Protein AF-A0A8H5LQB8-F1 (afdb_monomer_lite)

Foldseek 3Di:
DDDDPNDDDDLLLVLLVLLLVLLVCLVVLLVVLLVVQQVQLCVPQDDFPDADPDPVSVVVVVVVVCVLVVVSVVSNCQCVVVNNDHPPVRCVVDVVVVDVDDPVVSSVVSNVVSVVSNVVSVVSNVVSVQCGSQDDDRGGTPNHDDRCDDPCVPDVCVVVVSSVVVVPDDPDDDPVVVVVVPDDDPPDDDDPPPVPPPVPDDDDDDDDDDDPDDDDDDDDDDDDD

Structure (mmCIF, N/CA/C/O backbone):
data_AF-A0A8H5LQB8-F1
#
_entry.id   AF-A0A8H5LQB8-F1
#
loop_
_atom_site.group_PDB
_atom_site.id
_atom_site.type_symbol
_atom_site.label_atom_id
_atom_site.label_alt_id
_atom_site.label_comp_id
_atom_site.label_asym_id
_atom_site.label_entity_id
_atom_site.label_seq_id
_atom_site.pdbx_PDB_ins_code
_atom_site.Cartn_x
_atom_site.Cartn_y
_atom_site.Cartn_z
_atom_site.occupancy
_atom_site.B_iso_or_equiv
_atom_site.auth_seq_id
_atom_site.auth_comp_id
_atom_site.auth_asym_id
_atom_site.auth_atom_id
_atom_site.pdbx_PDB_model_num
ATOM 1 N N . MET A 1 1 ? 9.477 7.317 -29.556 1.00 56.94 1 MET A N 1
ATOM 2 C CA . MET A 1 1 ? 10.019 8.093 -28.416 1.00 56.94 1 MET A CA 1
ATOM 3 C C . MET A 1 1 ? 9.023 9.185 -28.082 1.00 56.94 1 MET A C 1
ATOM 5 O O . MET A 1 1 ? 8.460 9.739 -29.018 1.00 56.94 1 MET A O 1
ATOM 9 N N . THR A 1 2 ? 8.802 9.481 -26.802 1.00 71.81 2 THR A N 1
ATOM 10 C CA . THR A 1 2 ? 7.808 10.479 -26.373 1.00 71.81 2 THR A CA 1
ATOM 11 C C . THR A 1 2 ? 8.528 11.676 -25.763 1.00 71.81 2 THR A C 1
ATOM 13 O O . THR A 1 2 ? 9.413 11.507 -24.923 1.00 71.81 2 THR A O 1
ATOM 16 N N . TYR A 1 3 ? 8.177 12.879 -26.215 1.00 72.44 3 TYR A N 1
ATOM 17 C CA . TYR A 1 3 ? 8.729 14.138 -25.721 1.00 72.44 3 TYR A CA 1
ATOM 18 C C . TYR A 1 3 ? 7.730 14.770 -24.758 1.00 72.44 3 TYR A C 1
ATOM 20 O O . TYR A 1 3 ? 6.590 15.027 -25.143 1.00 72.44 3 TYR A O 1
ATOM 28 N N . LEU A 1 4 ? 8.136 14.996 -23.508 1.00 69.38 4 LEU A N 1
ATOM 29 C CA . LEU A 1 4 ? 7.267 15.597 -22.500 1.00 69.38 4 LEU A CA 1
ATOM 30 C C . LEU A 1 4 ? 8.053 16.683 -21.760 1.00 69.38 4 LEU A C 1
ATOM 32 O O . LEU A 1 4 ? 9.029 16.390 -21.076 1.00 69.38 4 LEU A O 1
ATOM 36 N N . ALA A 1 5 ? 7.653 17.944 -21.956 1.00 77.06 5 ALA A N 1
ATOM 37 C CA . ALA A 1 5 ? 8.235 19.123 -21.304 1.00 77.06 5 ALA A CA 1
ATOM 38 C C . ALA A 1 5 ? 9.776 19.242 -21.398 1.00 77.06 5 ALA A C 1
ATOM 40 O O . ALA A 1 5 ? 10.431 19.604 -20.426 1.00 77.06 5 ALA A O 1
ATOM 41 N N . GLY A 1 6 ? 10.377 18.925 -22.552 1.00 77.25 6 GLY A N 1
ATOM 42 C CA . GLY A 1 6 ? 11.834 19.032 -22.726 1.00 77.25 6 GLY A CA 1
ATOM 43 C C . GLY A 1 6 ? 12.632 17.794 -22.327 1.00 77.25 6 GLY A C 1
ATOM 44 O O . GLY A 1 6 ? 13.831 17.740 -22.591 1.00 77.25 6 GLY A O 1
ATOM 45 N N . ILE A 1 7 ? 11.987 16.786 -21.735 1.00 79.56 7 ILE A N 1
ATOM 46 C CA . ILE A 1 7 ? 12.646 15.566 -21.272 1.00 79.56 7 ILE A CA 1
ATOM 47 C C . ILE A 1 7 ? 12.280 14.413 -22.209 1.00 79.56 7 ILE A C 1
ATOM 49 O O . ILE A 1 7 ? 11.107 14.105 -22.441 1.00 79.56 7 ILE A O 1
ATOM 53 N N . HIS A 1 8 ? 13.308 13.770 -22.762 1.00 85.81 8 HIS A N 1
ATOM 54 C CA . HIS A 1 8 ? 13.155 12.580 -23.588 1.00 85.81 8 HIS A CA 1
ATOM 55 C C . HIS A 1 8 ? 13.030 11.347 -22.695 1.00 85.81 8 HIS A C 1
ATOM 57 O O . HIS A 1 8 ? 13.991 10.952 -22.035 1.00 85.81 8 HIS A O 1
ATOM 63 N N . PHE A 1 9 ? 11.857 10.716 -22.711 1.00 88.62 9 PHE A N 1
ATOM 64 C CA . PHE A 1 9 ? 11.645 9.439 -22.039 1.00 88.62 9 PHE A CA 1
ATOM 65 C C . PHE A 1 9 ? 11.642 8.297 -23.054 1.00 88.62 9 PHE A C 1
ATOM 67 O O . PHE A 1 9 ? 10.967 8.346 -24.091 1.00 88.62 9 PHE A O 1
ATOM 74 N N . SER A 1 10 ? 12.393 7.236 -22.748 1.00 92.44 10 SER A N 1
ATOM 75 C CA . SER A 1 10 ? 12.210 5.962 -23.440 1.00 92.44 10 SER A CA 1
ATOM 76 C C . SER A 1 10 ? 10.856 5.354 -23.064 1.00 92.44 10 SER A C 1
ATOM 78 O O . SER A 1 10 ? 10.308 5.651 -22.002 1.00 92.44 10 SER A O 1
ATOM 80 N N . HIS A 1 11 ? 10.322 4.464 -23.906 1.00 90.88 11 HIS A N 1
ATOM 81 C CA . HIS A 1 11 ? 9.059 3.774 -23.615 1.00 90.88 11 HIS A CA 1
ATOM 82 C C . HIS A 1 11 ? 9.094 3.058 -22.250 1.00 90.88 11 HIS A C 1
ATOM 84 O O . HIS A 1 11 ? 8.162 3.178 -21.458 1.00 90.88 11 HIS A O 1
ATOM 90 N N . ALA A 1 12 ? 10.218 2.407 -21.929 1.00 91.62 12 ALA A N 1
ATOM 91 C CA . ALA A 1 12 ? 10.432 1.769 -20.634 1.00 91.62 12 ALA A CA 1
ATOM 92 C C . ALA A 1 12 ? 10.407 2.775 -19.469 1.00 91.62 12 ALA A C 1
ATOM 94 O O . ALA A 1 12 ? 9.772 2.512 -18.452 1.00 91.62 12 ALA A O 1
ATOM 95 N N . GLN A 1 13 ? 11.036 3.946 -19.620 1.00 94.56 13 GLN A N 1
ATOM 96 C CA . GLN A 1 13 ? 10.992 4.984 -18.585 1.00 94.56 13 GLN A CA 1
ATOM 97 C C . GLN A 1 13 ? 9.587 5.571 -18.415 1.00 94.56 13 GLN A C 1
ATOM 99 O O . GLN A 1 13 ? 9.206 5.904 -17.298 1.00 94.56 13 GLN A O 1
ATOM 104 N N . SER A 1 14 ? 8.796 5.672 -19.488 1.00 93.69 14 SER A N 1
ATOM 105 C CA . SER A 1 14 ? 7.392 6.086 -19.389 1.00 93.69 14 SER A CA 1
ATOM 106 C C . SER A 1 14 ? 6.558 5.084 -18.585 1.00 93.69 14 SER A C 1
ATOM 108 O O . SER A 1 14 ? 5.762 5.499 -17.743 1.00 93.69 14 SER A O 1
ATOM 110 N N . ILE A 1 15 ? 6.769 3.777 -18.787 1.00 94.88 15 ILE A N 1
ATOM 111 C CA . ILE A 1 15 ? 6.110 2.730 -17.990 1.00 94.88 15 ILE A CA 1
ATOM 112 C C . ILE A 1 15 ? 6.538 2.822 -16.521 1.00 94.88 15 ILE A C 1
ATOM 114 O O . ILE A 1 15 ? 5.680 2.837 -15.643 1.00 94.88 15 ILE A O 1
ATOM 118 N N . GLU A 1 16 ? 7.836 2.948 -16.230 1.00 95.25 16 GLU A N 1
ATOM 119 C CA . GLU A 1 16 ? 8.303 3.111 -14.845 1.00 95.25 16 GLU A CA 1
ATOM 120 C C . GLU A 1 16 ? 7.783 4.398 -14.201 1.00 95.25 16 GLU A C 1
ATOM 122 O O . GLU A 1 16 ? 7.451 4.398 -13.017 1.00 95.25 16 GLU A O 1
ATOM 127 N N . GLY A 1 17 ? 7.651 5.482 -14.968 1.00 95.75 17 GLY A N 1
ATOM 128 C CA . GLY A 1 17 ? 7.003 6.713 -14.523 1.00 95.75 17 GLY A CA 1
ATOM 129 C C . GLY A 1 17 ? 5.555 6.477 -14.091 1.00 95.75 17 GLY A C 1
ATOM 130 O O . GLY A 1 17 ? 5.160 6.912 -13.010 1.00 95.75 17 GLY A O 1
ATOM 131 N N . LEU A 1 18 ? 4.784 5.723 -14.881 1.00 96.50 18 LEU A N 1
ATOM 132 C CA . LEU A 1 18 ? 3.403 5.355 -14.554 1.00 96.50 18 LEU A CA 1
ATOM 133 C C . LEU A 1 18 ? 3.314 4.476 -13.295 1.00 96.50 18 LEU A C 1
ATOM 135 O O . LEU A 1 18 ? 2.494 4.741 -12.411 1.00 96.50 18 LEU A O 1
ATOM 139 N N . VAL A 1 19 ? 4.157 3.447 -13.188 1.00 96.38 19 VAL A N 1
ATOM 140 C CA . VAL A 1 19 ? 4.186 2.551 -12.017 1.00 96.38 19 VAL A CA 1
ATOM 141 C C . VAL A 1 19 ? 4.593 3.331 -10.762 1.00 96.38 19 VAL A C 1
ATOM 143 O O . VAL A 1 19 ? 3.977 3.191 -9.706 1.00 96.38 19 VAL A O 1
ATOM 146 N N . THR A 1 20 ? 5.578 4.222 -10.878 1.00 97.50 20 THR A N 1
ATOM 147 C CA . THR A 1 20 ? 6.021 5.102 -9.788 1.00 97.50 20 THR A CA 1
ATOM 148 C C . THR A 1 20 ? 4.895 6.029 -9.337 1.00 97.50 20 THR A C 1
ATOM 150 O O . THR A 1 20 ? 4.574 6.076 -8.149 1.00 97.50 20 THR A O 1
ATOM 153 N N . ALA A 1 21 ? 4.246 6.727 -10.273 1.00 97.56 21 ALA A N 1
ATOM 154 C CA . ALA A 1 21 ? 3.162 7.656 -9.969 1.00 97.56 21 ALA A CA 1
ATOM 155 C C . ALA A 1 21 ? 1.960 6.949 -9.323 1.00 97.56 21 ALA A C 1
ATOM 157 O O . ALA A 1 21 ? 1.453 7.407 -8.298 1.00 97.56 21 ALA A O 1
ATOM 158 N N . SER A 1 22 ? 1.537 5.806 -9.872 1.00 97.62 22 SER A N 1
ATOM 159 C CA . SER A 1 22 ? 0.434 5.012 -9.313 1.00 97.62 22 SER A CA 1
ATOM 160 C C . SER A 1 22 ? 0.762 4.445 -7.928 1.00 97.62 22 SER A C 1
ATOM 162 O O . SER A 1 22 ? -0.105 4.446 -7.049 1.00 97.62 22 SER A O 1
ATOM 164 N N . THR A 1 23 ? 2.014 4.040 -7.691 1.00 96.88 23 THR A N 1
ATOM 165 C CA . THR A 1 23 ? 2.487 3.584 -6.375 1.00 96.88 23 THR A CA 1
ATOM 166 C C . THR A 1 23 ? 2.458 4.713 -5.350 1.00 96.88 23 THR A C 1
ATOM 168 O O . THR A 1 23 ? 1.920 4.516 -4.262 1.00 96.88 23 THR A O 1
ATOM 171 N N . ILE A 1 24 ? 2.960 5.907 -5.690 1.00 97.69 24 ILE A N 1
ATOM 172 C CA . ILE A 1 24 ? 2.914 7.082 -4.802 1.00 97.69 24 ILE A CA 1
ATOM 173 C C . ILE A 1 24 ? 1.465 7.452 -4.484 1.00 97.69 24 ILE A C 1
ATOM 175 O O . ILE A 1 24 ? 1.112 7.584 -3.312 1.00 97.69 24 ILE A O 1
ATOM 179 N N . ALA A 1 25 ? 0.620 7.579 -5.512 1.00 97.31 25 ALA A N 1
ATOM 180 C CA . ALA A 1 25 ? -0.785 7.936 -5.348 1.00 97.31 25 ALA A CA 1
ATOM 181 C C . ALA A 1 25 ? -1.514 6.937 -4.439 1.00 97.31 25 ALA A C 1
ATOM 183 O O . ALA A 1 25 ? -2.220 7.336 -3.514 1.00 97.31 25 ALA A O 1
ATOM 184 N N . THR A 1 26 ? -1.285 5.639 -4.649 1.00 96.06 26 THR A N 1
ATOM 185 C CA . THR A 1 26 ? -1.899 4.583 -3.839 1.00 96.06 26 THR A CA 1
ATOM 186 C C . THR A 1 26 ? -1.377 4.587 -2.409 1.00 96.06 26 THR A C 1
ATOM 188 O O . THR A 1 26 ? -2.160 4.547 -1.463 1.00 96.06 26 THR A O 1
ATOM 191 N N . PHE A 1 27 ? -0.065 4.700 -2.223 1.00 95.19 27 PHE A N 1
ATOM 192 C CA . PHE A 1 27 ? 0.550 4.701 -0.901 1.00 95.19 27 PHE A CA 1
ATOM 193 C C . PHE A 1 27 ? 0.089 5.897 -0.056 1.00 95.19 27 PHE A C 1
ATOM 195 O O . PHE A 1 27 ? -0.409 5.728 1.060 1.00 95.19 27 PHE A O 1
ATOM 202 N N . VAL A 1 28 ? 0.168 7.108 -0.614 1.00 96.56 28 VAL A N 1
ATOM 203 C CA . VAL A 1 28 ? -0.285 8.338 0.051 1.00 96.56 28 VAL A CA 1
ATOM 204 C C . VAL A 1 28 ? -1.798 8.318 0.267 1.00 96.56 28 VAL A C 1
ATOM 206 O O . VAL A 1 28 ? -2.271 8.722 1.334 1.00 96.56 28 VAL A O 1
ATOM 209 N N . GLY A 1 29 ? -2.564 7.823 -0.708 1.00 96.94 29 GLY A N 1
ATOM 210 C CA . GLY A 1 29 ? -4.018 7.725 -0.626 1.00 96.94 29 GLY A CA 1
ATOM 211 C C . GLY A 1 29 ? -4.486 6.776 0.478 1.00 96.94 29 GLY A C 1
ATOM 212 O O . GLY A 1 29 ? -5.358 7.152 1.266 1.00 96.94 29 GLY A O 1
ATOM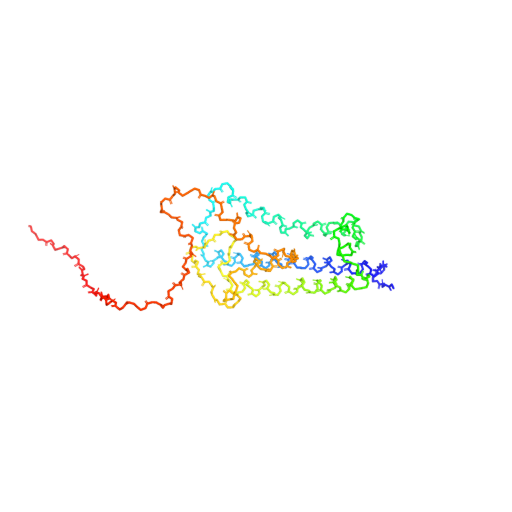 213 N N . ILE A 1 30 ? -3.871 5.594 0.611 1.00 94.94 30 ILE A N 1
ATOM 214 C CA . ILE A 1 30 ? -4.163 4.645 1.697 1.00 94.94 30 ILE A CA 1
ATOM 215 C C . ILE A 1 30 ? -3.852 5.282 3.052 1.00 94.94 30 ILE A C 1
ATOM 217 O O . ILE A 1 30 ? -4.729 5.307 3.915 1.00 94.94 30 ILE A O 1
ATOM 221 N N . ILE A 1 31 ? -2.657 5.861 3.229 1.00 94.69 31 ILE A N 1
ATOM 222 C CA . ILE A 1 31 ? -2.259 6.501 4.495 1.00 94.69 31 ILE A CA 1
ATOM 223 C C . ILE A 1 31 ? -3.224 7.632 4.864 1.00 94.69 31 ILE A C 1
ATOM 225 O O . ILE A 1 31 ? -3.692 7.711 6.000 1.00 94.69 31 ILE A O 1
ATOM 229 N N . SER A 1 32 ? -3.549 8.506 3.911 1.00 97.00 32 SER A N 1
ATOM 230 C CA . SER A 1 32 ? -4.440 9.649 4.145 1.00 97.00 32 SER A CA 1
ATOM 231 C C . SER A 1 32 ? -5.845 9.189 4.532 1.00 97.00 32 SER A C 1
ATOM 233 O O . SER A 1 32 ? -6.427 9.686 5.500 1.00 97.00 32 SER A O 1
ATOM 235 N N . THR A 1 33 ? -6.365 8.183 3.827 1.00 96.19 33 THR A N 1
ATOM 236 C CA . THR A 1 33 ? -7.682 7.602 4.097 1.00 96.19 33 THR A CA 1
ATOM 237 C C . THR A 1 33 ? -7.700 6.922 5.466 1.00 96.19 33 THR A C 1
ATOM 239 O O . THR A 1 33 ? -8.588 7.193 6.273 1.00 96.19 33 THR A O 1
ATOM 242 N N . GLN A 1 34 ? -6.688 6.119 5.793 1.00 94.75 34 GLN A N 1
ATOM 243 C CA . GLN A 1 34 ? -6.559 5.481 7.105 1.00 94.75 34 GLN A CA 1
ATOM 244 C C . GLN A 1 34 ? -6.499 6.504 8.237 1.00 94.75 34 GLN A C 1
ATOM 246 O O . GLN A 1 34 ? -7.244 6.371 9.204 1.00 94.75 34 GLN A O 1
ATOM 251 N N . ARG A 1 35 ? -5.685 7.561 8.113 1.00 95.62 35 ARG A N 1
ATOM 252 C CA . ARG A 1 35 ? -5.600 8.631 9.124 1.00 95.62 35 ARG A CA 1
ATOM 253 C C . ARG A 1 35 ? -6.953 9.300 9.356 1.00 95.62 35 ARG A C 1
ATOM 255 O O . ARG A 1 35 ? -7.344 9.492 10.508 1.00 95.62 35 ARG A O 1
ATOM 262 N N . LYS A 1 36 ? -7.686 9.603 8.280 1.00 96.94 36 LYS A N 1
ATOM 263 C CA . LYS A 1 36 ? -9.044 10.165 8.345 1.00 96.94 36 LYS A CA 1
ATOM 264 C C . LYS A 1 36 ? -9.992 9.250 9.128 1.00 96.94 36 LYS A C 1
ATOM 266 O O . LYS A 1 36 ? -10.674 9.711 10.043 1.00 96.94 36 LYS A O 1
ATOM 271 N N . TRP A 1 37 ? -10.026 7.957 8.805 1.00 96.38 37 TRP A N 1
ATOM 272 C CA . TRP A 1 37 ? -10.914 7.002 9.477 1.00 96.38 37 TRP A CA 1
ATOM 273 C C . TRP A 1 37 ? -10.496 6.696 10.914 1.00 96.38 37 TRP A C 1
ATOM 275 O O . TRP A 1 37 ? -11.358 6.567 11.778 1.00 96.38 37 TRP A O 1
ATOM 285 N N . GLN A 1 38 ? -9.196 6.658 11.202 1.00 94.81 38 GLN A N 1
ATOM 286 C CA . GLN A 1 38 ? -8.676 6.492 12.557 1.00 94.81 38 GLN A CA 1
ATOM 287 C C . GLN A 1 38 ? -9.100 7.654 13.461 1.00 94.81 38 GLN A C 1
ATOM 289 O O . GLN A 1 38 ? -9.576 7.424 14.572 1.00 94.81 38 GLN A O 1
ATOM 294 N N . ALA A 1 39 ? -8.984 8.894 12.974 1.00 95.31 39 ALA A N 1
ATOM 295 C CA . ALA A 1 39 ? -9.424 10.077 13.708 1.00 95.31 39 ALA A CA 1
ATOM 296 C C . ALA A 1 39 ? -10.933 10.030 13.998 1.00 95.31 39 ALA A C 1
ATOM 298 O O . ALA A 1 39 ? -11.360 10.284 15.125 1.00 95.31 39 ALA A O 1
ATOM 299 N N . LYS A 1 40 ? -11.739 9.627 13.006 1.00 95.69 40 LYS A N 1
ATOM 300 C CA . LYS A 1 40 ? -13.185 9.431 13.179 1.00 95.69 40 LYS A CA 1
ATOM 301 C C . LYS A 1 40 ? -13.498 8.354 14.223 1.00 95.69 40 LYS A C 1
ATOM 303 O O . LYS A 1 40 ? -14.316 8.574 15.111 1.00 95.69 40 LYS A O 1
ATOM 308 N N . ALA A 1 41 ? -12.826 7.209 14.152 1.00 95.81 41 ALA A N 1
ATOM 309 C CA . ALA A 1 41 ? -13.027 6.103 15.081 1.00 95.81 41 ALA A CA 1
ATOM 310 C C . ALA A 1 41 ? -12.654 6.462 16.523 1.00 95.81 41 ALA A C 1
ATOM 312 O O . ALA A 1 41 ? -13.407 6.138 17.437 1.00 95.81 41 ALA A O 1
ATOM 313 N N . ASN A 1 42 ? -11.551 7.191 16.723 1.00 94.12 42 ASN A N 1
ATOM 314 C CA . ASN A 1 42 ? -11.159 7.688 18.044 1.00 94.12 42 ASN A CA 1
ATOM 315 C C . ASN A 1 42 ? -12.223 8.618 18.645 1.00 94.12 42 ASN A C 1
ATOM 317 O O . ASN A 1 42 ? -12.487 8.550 19.839 1.00 94.12 42 ASN A O 1
ATOM 321 N N . LYS A 1 43 ? -12.879 9.442 17.820 1.00 95.94 43 LYS A N 1
ATOM 322 C CA . LYS A 1 43 ? -13.950 10.337 18.277 1.00 95.94 43 LYS A CA 1
ATOM 323 C C . LYS A 1 43 ? -15.249 9.596 18.622 1.00 95.94 43 LYS A C 1
ATOM 325 O O . LYS A 1 43 ? -15.950 9.992 19.547 1.00 95.94 43 LYS A O 1
ATOM 330 N N . GLU A 1 44 ? -15.609 8.561 17.863 1.00 96.44 44 GLU A N 1
ATOM 331 C CA . GLU A 1 44 ? -16.959 7.975 17.913 1.00 96.44 44 GLU A CA 1
ATOM 332 C C . GLU A 1 44 ? -17.066 6.650 18.683 1.00 96.44 44 GLU A C 1
ATOM 334 O O . GLU A 1 44 ? -18.131 6.345 19.228 1.00 96.44 44 GLU A O 1
ATOM 339 N N . ALA A 1 45 ? -16.013 5.831 18.708 1.00 94.50 45 ALA A N 1
ATOM 340 C CA . ALA A 1 45 ? -16.075 4.454 19.212 1.00 94.50 45 ALA A CA 1
ATOM 341 C C . ALA A 1 45 ? -15.396 4.239 20.578 1.00 94.50 45 ALA A C 1
ATOM 343 O O . ALA A 1 45 ? -15.438 3.124 21.101 1.00 94.50 45 ALA A O 1
ATOM 344 N N . GLY A 1 46 ? -14.846 5.298 21.175 1.00 93.31 46 GLY A N 1
ATOM 345 C CA . GLY A 1 46 ? -14.158 5.239 22.465 1.00 93.31 46 GLY A CA 1
ATOM 346 C C . GLY A 1 46 ? -12.745 4.661 22.370 1.00 93.31 46 GLY A C 1
ATOM 347 O O . GLY A 1 46 ? -12.205 4.452 21.272 1.00 93.31 46 GLY A O 1
ATOM 348 N N . GLU A 1 47 ? -12.161 4.419 23.541 1.00 94.62 47 GLU A N 1
ATOM 349 C CA . GLU A 1 47 ? -10.801 3.906 23.684 1.00 94.62 47 GLU A CA 1
ATOM 350 C C . GLU A 1 47 ? -10.688 2.443 23.229 1.00 94.62 47 GLU A C 1
ATOM 352 O O . GLU A 1 47 ? -11.673 1.728 23.002 1.00 94.62 47 GLU A O 1
ATOM 357 N N . ILE A 1 48 ? -9.449 1.995 23.039 1.00 94.69 48 ILE A N 1
ATOM 358 C CA . ILE A 1 48 ? -9.146 0.603 22.701 1.00 94.69 48 ILE A CA 1
ATOM 359 C C . ILE A 1 48 ? -9.230 -0.215 23.990 1.00 94.69 48 ILE A C 1
ATOM 361 O O . ILE A 1 48 ? -8.449 0.001 24.912 1.00 94.69 48 ILE A O 1
ATOM 365 N N . SER A 1 49 ? -10.144 -1.182 24.049 1.00 95.06 49 SER A N 1
ATOM 366 C CA . SER A 1 49 ? -10.434 -1.901 25.295 1.00 95.06 49 SER A CA 1
ATOM 367 C C . SER A 1 49 ? -9.390 -2.967 25.635 1.00 95.06 49 SER A C 1
ATOM 369 O O . SER A 1 49 ? -9.267 -3.371 26.787 1.00 95.06 49 SER A O 1
ATOM 371 N N . ALA A 1 50 ? -8.658 -3.466 24.636 1.00 93.69 50 ALA A N 1
ATOM 372 C CA . ALA A 1 50 ? -7.635 -4.484 24.829 1.00 93.69 50 ALA A CA 1
ATOM 373 C C . ALA A 1 50 ? -6.472 -4.299 23.849 1.00 93.69 50 ALA A C 1
ATOM 375 O O . ALA A 1 50 ? -6.663 -4.231 22.633 1.00 93.69 50 ALA A O 1
ATOM 376 N N . LEU A 1 51 ? -5.256 -4.279 24.393 1.00 93.62 51 LEU A N 1
ATOM 377 C CA . LEU A 1 51 ? -4.002 -4.297 23.647 1.00 93.62 51 LEU A CA 1
ATOM 378 C C . LEU A 1 51 ? -3.151 -5.491 24.097 1.00 93.62 51 LEU A C 1
ATOM 380 O O . LEU A 1 51 ? -3.261 -5.928 25.245 1.00 93.62 51 LEU A O 1
ATOM 384 N N . PRO A 1 52 ? -2.278 -6.021 23.226 1.00 92.25 52 PRO A N 1
ATOM 385 C CA . PRO A 1 52 ? -1.359 -7.081 23.599 1.00 92.25 52 PRO A CA 1
ATOM 386 C C . PRO A 1 52 ? -0.433 -6.615 24.730 1.00 92.25 52 PRO A C 1
ATOM 388 O O . PRO A 1 52 ? 0.280 -5.611 24.626 1.00 92.25 52 PRO A O 1
ATOM 391 N N . THR A 1 53 ? -0.433 -7.367 25.828 1.00 95.12 53 THR A N 1
ATOM 392 C CA . THR A 1 53 ? 0.440 -7.128 26.985 1.00 95.12 53 THR A CA 1
ATOM 393 C C . THR A 1 53 ? 1.816 -7.760 26.801 1.00 95.12 53 THR A C 1
ATOM 395 O O . THR A 1 53 ? 2.796 -7.258 27.346 1.00 95.12 53 THR A O 1
ATOM 398 N N . SER A 1 54 ? 1.910 -8.822 25.996 1.00 96.12 54 SER A N 1
ATOM 399 C CA . SER A 1 54 ? 3.168 -9.509 25.717 1.00 96.12 54 SER A CA 1
ATOM 400 C C . SER A 1 54 ? 4.084 -8.680 24.814 1.00 96.12 54 SER A C 1
ATOM 402 O O . SER A 1 54 ? 3.635 -7.993 23.893 1.00 96.12 54 SER A O 1
ATOM 404 N N . PHE A 1 55 ? 5.393 -8.794 25.048 1.00 95.00 55 PHE A N 1
ATOM 405 C CA . PHE A 1 55 ? 6.424 -8.160 24.221 1.00 95.00 55 PHE A CA 1
ATOM 406 C C . PHE A 1 55 ? 6.258 -8.512 22.735 1.00 95.00 55 PHE A C 1
ATOM 408 O O . PHE A 1 55 ? 6.184 -7.624 21.887 1.00 95.00 55 PHE A O 1
ATOM 415 N N . TRP A 1 56 ? 6.087 -9.803 22.429 1.00 94.50 56 TRP A N 1
ATOM 416 C CA . TRP A 1 56 ? 5.876 -10.270 21.060 1.00 94.50 56 TRP A CA 1
ATOM 417 C C . TRP A 1 56 ? 4.607 -9.701 20.431 1.00 94.50 56 TRP A C 1
ATOM 419 O O . TRP A 1 56 ? 4.659 -9.237 19.297 1.00 94.50 56 TRP A O 1
ATOM 429 N N . GLY A 1 57 ? 3.492 -9.645 21.166 1.00 90.50 57 GLY A N 1
ATOM 430 C CA . GLY A 1 57 ? 2.249 -9.075 20.644 1.00 90.50 57 GLY A CA 1
ATOM 431 C C . GLY A 1 57 ? 2.371 -7.584 20.314 1.00 90.50 57 GLY A C 1
ATOM 432 O O . GLY A 1 57 ? 1.800 -7.122 19.327 1.00 90.50 57 GLY A O 1
ATOM 433 N N . ARG A 1 58 ? 3.173 -6.834 21.080 1.00 92.31 58 ARG A N 1
ATOM 434 C CA . ARG A 1 58 ? 3.469 -5.421 20.795 1.00 92.31 58 ARG A CA 1
ATOM 435 C C . ARG A 1 58 ? 4.341 -5.237 19.552 1.00 92.31 58 ARG A C 1
ATOM 437 O O . ARG A 1 58 ? 4.169 -4.243 18.854 1.00 92.31 58 ARG A O 1
ATOM 444 N N . LEU A 1 59 ? 5.222 -6.192 19.242 1.00 94.94 59 LEU A N 1
ATOM 445 C CA . LEU A 1 59 ? 6.090 -6.140 18.059 1.00 94.94 59 LEU A CA 1
ATOM 446 C C . LEU A 1 59 ? 5.392 -6.507 16.744 1.00 94.94 59 LEU A C 1
ATOM 448 O O . LEU A 1 59 ? 5.823 -6.044 15.690 1.00 94.94 59 LEU A O 1
ATOM 452 N N . VAL A 1 60 ? 4.312 -7.294 16.768 1.00 91.44 60 VAL A N 1
ATOM 453 C CA . VAL A 1 60 ? 3.628 -7.721 15.530 1.00 91.44 60 VAL A CA 1
ATOM 454 C C . VAL A 1 60 ? 3.188 -6.526 14.680 1.00 91.44 60 VAL A C 1
ATOM 456 O O . VAL A 1 60 ? 3.361 -6.535 13.464 1.00 91.44 60 VAL A O 1
ATOM 459 N N . THR A 1 61 ? 2.664 -5.474 15.307 1.00 89.38 61 THR A N 1
ATOM 460 C CA . THR A 1 61 ? 2.149 -4.297 14.589 1.00 89.38 61 THR A CA 1
ATOM 461 C C . THR A 1 61 ? 3.236 -3.500 13.869 1.00 89.38 61 THR A C 1
ATOM 463 O O . THR A 1 61 ? 3.091 -3.295 12.662 1.00 89.38 61 THR A O 1
ATOM 466 N N . PRO A 1 62 ? 4.328 -3.057 14.529 1.00 93.00 62 PRO A N 1
ATOM 467 C CA . PRO A 1 62 ? 5.400 -2.363 13.827 1.00 93.00 62 PRO A CA 1
ATOM 468 C C . PRO A 1 62 ? 6.061 -3.254 12.771 1.00 93.00 62 PRO A C 1
ATOM 470 O O . PRO A 1 62 ? 6.352 -2.763 11.687 1.00 93.00 62 PRO A O 1
ATOM 473 N N . LEU A 1 63 ? 6.221 -4.560 13.017 1.00 92.81 63 LEU A N 1
ATOM 474 C CA . LEU A 1 63 ? 6.746 -5.481 12.002 1.00 92.81 63 LEU A CA 1
ATOM 475 C C . LEU A 1 63 ? 5.828 -5.576 10.777 1.00 92.81 63 LEU A C 1
ATOM 477 O O . LEU A 1 63 ? 6.3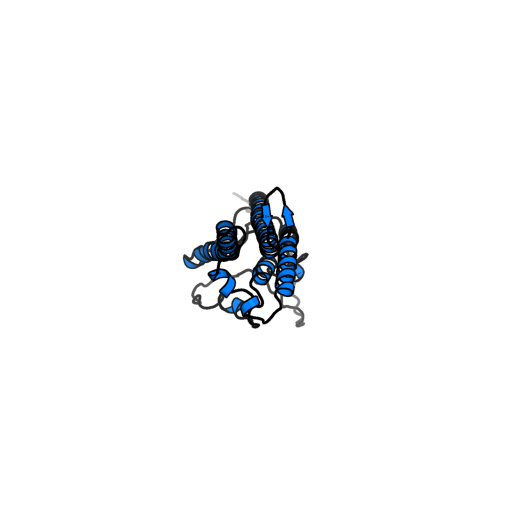11 -5.543 9.648 1.00 92.81 63 LEU A O 1
ATOM 481 N N . HIS A 1 64 ? 4.510 -5.640 10.979 1.00 87.69 64 HIS A N 1
ATOM 482 C CA . HIS A 1 64 ? 3.541 -5.642 9.884 1.00 87.69 64 HIS A CA 1
ATOM 483 C C . HIS A 1 64 ? 3.565 -4.323 9.100 1.00 87.69 64 HIS A C 1
ATOM 485 O O . HIS A 1 64 ? 3.544 -4.337 7.868 1.00 87.69 64 HIS A O 1
ATOM 491 N N . ALA A 1 65 ? 3.662 -3.188 9.800 1.00 89.94 65 ALA A N 1
ATOM 492 C CA . ALA A 1 65 ? 3.783 -1.874 9.177 1.00 89.94 65 ALA A CA 1
ATOM 493 C C . ALA A 1 65 ? 5.068 -1.766 8.342 1.00 89.94 65 ALA A C 1
ATOM 495 O O . ALA A 1 65 ? 5.003 -1.376 7.179 1.00 89.94 65 ALA A O 1
ATOM 496 N N . ILE A 1 66 ? 6.213 -2.185 8.894 1.00 93.31 66 ILE A N 1
ATOM 497 C CA . ILE A 1 66 ? 7.496 -2.210 8.182 1.00 93.31 66 ILE A CA 1
ATOM 498 C C . ILE A 1 66 ? 7.379 -3.090 6.940 1.00 93.31 66 ILE A C 1
ATOM 500 O O . ILE A 1 66 ? 7.594 -2.595 5.842 1.00 93.31 66 ILE A O 1
ATOM 504 N N . ALA A 1 67 ? 6.946 -4.347 7.081 1.00 90.38 67 ALA A N 1
ATOM 505 C CA . ALA A 1 67 ? 6.825 -5.272 5.954 1.00 90.38 67 ALA A CA 1
ATOM 506 C C . ALA A 1 67 ? 5.929 -4.726 4.826 1.00 90.38 67 ALA A C 1
ATOM 508 O O . ALA A 1 67 ? 6.245 -4.892 3.648 1.00 90.38 67 ALA A O 1
ATOM 509 N N . THR A 1 68 ? 4.844 -4.032 5.183 1.00 87.81 68 THR A N 1
ATOM 510 C CA . THR A 1 68 ? 3.917 -3.416 4.221 1.00 87.81 68 THR A CA 1
ATOM 511 C C . THR A 1 68 ? 4.543 -2.220 3.497 1.00 87.81 68 THR A C 1
ATOM 513 O O . THR A 1 68 ? 4.290 -2.005 2.314 1.00 87.81 68 THR A O 1
ATOM 516 N N . VAL A 1 69 ? 5.379 -1.439 4.186 1.00 92.44 69 VAL A N 1
ATOM 517 C CA . VAL A 1 69 ? 5.997 -0.213 3.656 1.00 92.44 69 VAL A CA 1
ATOM 518 C C . VAL A 1 69 ? 7.309 -0.492 2.911 1.00 92.44 69 VAL A C 1
ATOM 520 O O . VAL A 1 69 ? 7.633 0.213 1.957 1.00 92.44 69 VAL A O 1
ATOM 523 N N . THR A 1 70 ? 8.061 -1.528 3.292 1.00 93.38 70 THR A N 1
ATOM 524 C CA . THR A 1 70 ? 9.393 -1.820 2.740 1.00 93.38 70 THR A CA 1
ATOM 525 C C . THR A 1 70 ? 9.371 -2.019 1.226 1.00 93.38 70 THR A C 1
ATOM 527 O O . THR A 1 70 ? 10.223 -1.473 0.526 1.00 93.38 70 THR A O 1
ATOM 530 N N . VAL A 1 71 ? 8.402 -2.768 0.693 1.00 91.12 71 VAL A N 1
ATOM 531 C CA . VAL A 1 71 ? 8.322 -3.057 -0.749 1.00 91.12 71 VAL A CA 1
ATOM 532 C C . VAL A 1 71 ? 8.086 -1.788 -1.583 1.00 91.12 71 VAL A C 1
ATOM 534 O O . VAL A 1 71 ? 8.928 -1.502 -2.438 1.00 91.12 71 VAL A O 1
ATOM 537 N N . PRO A 1 72 ? 7.026 -0.983 -1.353 1.00 93.69 72 PRO A N 1
ATOM 538 C CA . PRO A 1 72 ? 6.820 0.232 -2.138 1.00 93.69 72 PRO A CA 1
ATOM 539 C C . PRO A 1 72 ? 7.945 1.251 -1.935 1.00 93.69 72 PRO A C 1
ATOM 541 O O . PRO A 1 72 ? 8.397 1.848 -2.906 1.00 93.69 72 PRO A O 1
ATOM 544 N N . VAL A 1 73 ? 8.464 1.425 -0.713 1.00 95.75 73 VAL A N 1
ATOM 545 C CA . VAL A 1 73 ? 9.543 2.395 -0.459 1.00 95.75 73 VAL A CA 1
ATOM 546 C C . VAL A 1 73 ? 10.846 1.988 -1.143 1.00 95.75 73 VAL A C 1
ATOM 548 O O . VAL A 1 73 ? 11.493 2.835 -1.758 1.00 95.75 73 VAL A O 1
ATOM 551 N N . SER A 1 74 ? 11.232 0.712 -1.088 1.00 95.31 74 SER A N 1
ATOM 552 C CA . SER A 1 74 ? 12.436 0.232 -1.782 1.00 95.31 74 SER A CA 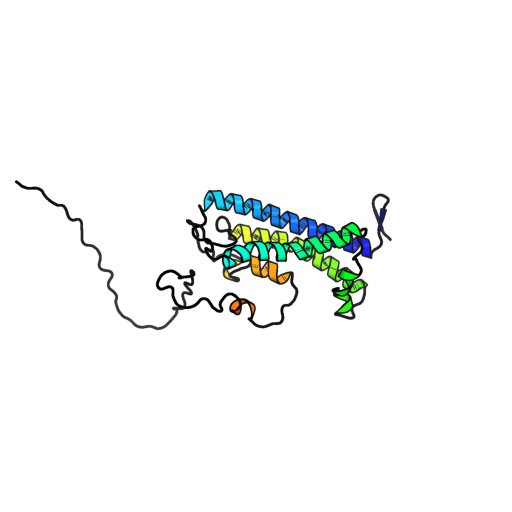1
ATOM 553 C C . SER A 1 74 ? 12.312 0.345 -3.305 1.00 95.31 74 SER A C 1
ATOM 555 O O . SER A 1 74 ? 13.267 0.780 -3.948 1.00 95.31 74 SER A O 1
ATOM 557 N N . TYR A 1 75 ? 11.137 0.040 -3.874 1.00 95.31 75 TYR A N 1
ATOM 558 C CA . TYR A 1 75 ? 10.854 0.247 -5.298 1.00 95.31 75 TYR A CA 1
ATOM 559 C C . TYR A 1 75 ? 10.997 1.720 -5.694 1.00 95.31 75 TYR A C 1
ATOM 561 O O . TYR A 1 75 ? 11.785 2.045 -6.582 1.00 95.31 75 TYR A O 1
ATOM 569 N N . LEU A 1 76 ? 10.287 2.614 -4.997 1.00 97.00 76 LEU A N 1
ATOM 570 C CA . LEU A 1 76 ? 10.314 4.051 -5.270 1.00 97.00 76 LEU A CA 1
ATOM 571 C C . LEU A 1 76 ? 11.732 4.610 -5.147 1.00 97.00 76 LEU A C 1
ATOM 573 O O . LEU A 1 76 ? 12.184 5.335 -6.026 1.00 97.00 76 LEU A O 1
ATOM 577 N N . THR A 1 77 ? 12.460 4.222 -4.098 1.00 96.62 77 THR A N 1
ATOM 578 C CA . THR A 1 77 ? 13.849 4.649 -3.886 1.00 96.62 77 THR A CA 1
ATOM 579 C C . THR A 1 77 ? 14.740 4.188 -5.036 1.00 96.62 77 THR A C 1
ATOM 581 O O . THR A 1 77 ? 15.496 4.989 -5.586 1.00 96.62 77 THR A O 1
ATOM 584 N N . GLY A 1 78 ? 14.635 2.920 -5.445 1.00 95.94 78 GLY A N 1
ATOM 585 C CA . GLY A 1 78 ? 15.418 2.364 -6.546 1.00 95.94 78 GLY A CA 1
ATOM 586 C C . GLY A 1 78 ? 15.139 3.060 -7.877 1.00 95.94 78 GLY A C 1
ATOM 587 O O . GLY A 1 78 ? 16.069 3.513 -8.536 1.00 95.94 78 GLY A O 1
ATOM 588 N N . VAL A 1 79 ? 13.869 3.193 -8.255 1.00 96.50 79 VAL A N 1
ATOM 589 C CA . VAL A 1 79 ? 13.475 3.745 -9.560 1.00 96.50 79 VAL A CA 1
ATOM 590 C C . VAL A 1 79 ? 13.722 5.251 -9.651 1.00 96.50 79 VAL A C 1
ATOM 592 O O . VAL A 1 79 ? 14.237 5.722 -10.668 1.00 96.50 79 VAL A O 1
ATOM 595 N N . LEU A 1 80 ? 13.425 6.014 -8.593 1.00 96.69 80 LEU A N 1
ATOM 596 C CA . LEU A 1 80 ? 13.640 7.465 -8.584 1.00 96.69 80 LEU A CA 1
ATOM 597 C C . LEU A 1 80 ? 15.131 7.823 -8.579 1.00 96.69 80 LEU A C 1
ATOM 599 O O . LEU A 1 80 ? 15.542 8.704 -9.331 1.00 96.69 80 LEU A O 1
ATOM 603 N N . SER A 1 81 ? 15.959 7.107 -7.807 1.00 96.94 81 SER A N 1
ATOM 604 C CA . SER A 1 81 ? 17.416 7.343 -7.783 1.00 96.94 81 SER A CA 1
ATOM 605 C C . SER A 1 81 ? 18.118 7.010 -9.106 1.00 96.94 81 SER A C 1
ATOM 607 O O . SER A 1 81 ? 19.216 7.499 -9.348 1.00 96.94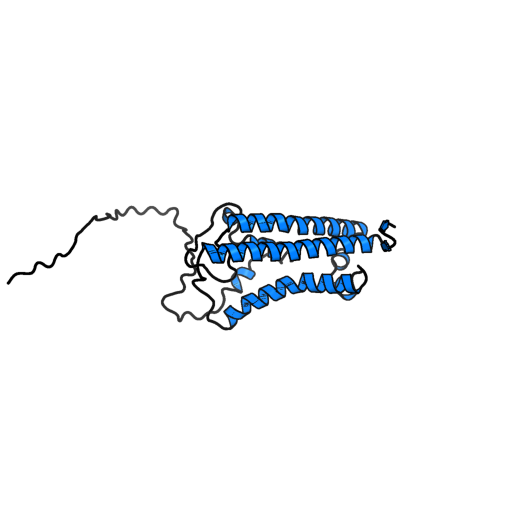 81 SER A O 1
ATOM 609 N N . HIS A 1 82 ? 17.484 6.221 -9.980 1.00 96.38 82 HIS A N 1
ATOM 610 C CA . HIS A 1 82 ? 18.034 5.791 -11.271 1.00 96.38 82 HIS A CA 1
ATOM 611 C C . HIS A 1 82 ? 17.331 6.442 -12.477 1.00 96.38 82 HIS A C 1
ATOM 613 O O . HIS A 1 82 ? 17.413 5.934 -13.597 1.00 96.38 82 HIS A O 1
ATOM 619 N N . GLY A 1 83 ? 16.624 7.562 -12.277 1.00 94.94 83 GLY A N 1
ATOM 620 C CA . GLY A 1 83 ? 15.997 8.315 -13.371 1.00 94.94 83 GLY A CA 1
ATOM 621 C C . GLY A 1 83 ? 14.902 7.526 -14.098 1.00 94.94 83 GLY A C 1
ATOM 622 O O . GLY A 1 83 ? 14.890 7.460 -15.332 1.00 94.94 83 GLY A O 1
ATOM 623 N N . PHE A 1 84 ? 14.007 6.900 -13.329 1.00 95.62 84 PHE A N 1
ATOM 624 C CA . PHE A 1 84 ? 12.930 6.029 -13.814 1.00 95.62 84 PHE A CA 1
ATOM 625 C C . PHE A 1 84 ? 13.426 4.775 -14.544 1.00 95.62 84 PHE A C 1
ATOM 627 O O . PHE A 1 84 ? 12.822 4.310 -15.509 1.00 95.62 84 PHE A O 1
ATOM 634 N N . ARG A 1 85 ? 14.550 4.218 -14.090 1.00 94.50 85 ARG A N 1
ATOM 635 C CA . ARG A 1 85 ? 15.070 2.929 -14.558 1.00 94.50 85 ARG A CA 1
ATOM 636 C C . ARG A 1 85 ? 15.121 1.965 -13.386 1.00 94.50 85 ARG A C 1
ATOM 638 O O . ARG A 1 85 ? 15.540 2.337 -12.296 1.00 94.50 85 ARG A O 1
ATOM 645 N N . GLN A 1 86 ? 14.705 0.721 -13.601 1.00 93.19 86 GLN A N 1
ATOM 646 C CA . GLN A 1 86 ? 14.810 -0.292 -12.555 1.00 93.19 86 GLN A CA 1
ATOM 647 C C . GLN A 1 86 ? 16.282 -0.645 -12.329 1.00 93.19 86 GLN A C 1
ATOM 649 O O . GLN A 1 86 ? 16.978 -0.976 -13.294 1.00 93.19 86 GLN A O 1
ATOM 654 N N . PRO A 1 87 ? 16.783 -0.594 -11.084 1.00 94.69 87 PRO A N 1
ATOM 655 C CA . PRO A 1 87 ? 18.157 -0.972 -10.819 1.00 94.69 87 PRO A CA 1
ATOM 656 C C . PRO A 1 87 ? 18.334 -2.479 -11.026 1.00 94.69 87 PRO A C 1
ATOM 658 O O . PRO A 1 87 ? 17.412 -3.271 -10.808 1.00 94.69 87 PRO A O 1
ATOM 661 N N . GLY A 1 88 ? 19.542 -2.894 -11.417 1.00 93.81 88 GLY A N 1
ATOM 662 C CA . GLY A 1 88 ? 19.813 -4.278 -11.819 1.00 93.81 88 GLY A CA 1
ATOM 663 C C . GLY A 1 88 ? 19.423 -5.321 -10.766 1.00 93.81 88 GLY A C 1
ATOM 664 O O . GLY A 1 88 ? 18.953 -6.397 -11.116 1.00 93.81 88 GLY A O 1
ATOM 665 N N . TRP A 1 89 ? 19.533 -5.005 -9.474 1.00 90.31 89 TRP A N 1
ATOM 666 C CA . TRP A 1 89 ? 19.108 -5.906 -8.398 1.00 90.31 89 TRP A CA 1
ATOM 667 C C . TRP A 1 89 ? 17.584 -6.116 -8.338 1.00 90.31 89 TRP A C 1
ATOM 669 O O . TRP A 1 89 ? 17.158 -7.221 -8.023 1.00 90.31 89 TRP A O 1
ATOM 679 N N . TYR A 1 90 ? 16.769 -5.119 -8.706 1.00 89.56 90 TYR A N 1
ATOM 680 C CA . TYR A 1 90 ? 15.301 -5.228 -8.736 1.00 89.56 90 TYR A CA 1
ATOM 681 C C . TYR A 1 90 ? 14.828 -6.045 -9.942 1.00 89.56 90 TYR A C 1
ATOM 683 O O . TYR A 1 90 ? 13.882 -6.823 -9.857 1.00 89.56 90 TYR A O 1
ATOM 691 N N . THR A 1 91 ? 15.536 -5.925 -11.070 1.00 89.50 91 THR A N 1
ATOM 692 C CA . THR A 1 91 ? 15.224 -6.702 -12.283 1.00 89.50 91 THR A CA 1
ATOM 693 C C . THR A 1 91 ? 15.447 -8.205 -12.102 1.00 89.50 91 THR A C 1
ATOM 695 O O . THR A 1 91 ? 14.817 -9.005 -12.781 1.00 89.50 91 THR A O 1
ATOM 698 N N . ARG A 1 92 ? 16.285 -8.626 -11.140 1.00 88.94 92 ARG A N 1
ATOM 699 C CA . ARG A 1 92 ? 16.515 -10.054 -10.846 1.00 88.94 92 ARG A CA 1
ATOM 700 C C . ARG A 1 92 ? 15.285 -10.752 -10.273 1.00 88.94 92 ARG A C 1
ATOM 702 O O . ARG A 1 92 ? 15.161 -11.960 -10.421 1.00 88.94 92 ARG A O 1
ATOM 709 N N . THR A 1 93 ? 14.396 -10.002 -9.629 1.00 85.38 93 THR A N 1
ATOM 710 C CA . THR A 1 93 ? 13.119 -10.503 -9.102 1.00 85.38 93 THR A CA 1
ATOM 711 C C . THR A 1 93 ? 11.945 -10.178 -10.028 1.00 85.38 93 THR A C 1
ATOM 713 O O . THR A 1 93 ? 10.791 -10.343 -9.639 1.00 85.38 93 THR A O 1
ATOM 716 N N . GLY A 1 94 ? 12.224 -9.665 -11.229 1.00 84.19 94 GLY A N 1
ATOM 717 C CA . GLY A 1 94 ? 11.216 -9.305 -12.213 1.00 84.19 94 GLY A CA 1
ATOM 718 C C . GLY A 1 94 ? 10.534 -10.528 -12.824 1.00 84.19 94 GLY A C 1
ATOM 719 O O . GLY A 1 94 ? 11.118 -11.605 -12.954 1.00 84.19 94 GLY A O 1
ATOM 720 N N . LEU A 1 95 ? 9.270 -10.350 -13.218 1.00 79.81 95 LEU A N 1
ATOM 721 C CA . LEU A 1 95 ? 8.477 -11.394 -13.871 1.00 79.81 95 LEU A CA 1
ATOM 722 C C . LEU A 1 95 ? 9.120 -11.879 -15.183 1.00 79.81 95 LEU A C 1
ATOM 724 O O . LEU A 1 95 ? 8.968 -13.044 -15.533 1.00 79.81 95 LEU A O 1
ATOM 728 N N . ASP A 1 96 ? 9.889 -11.016 -15.852 1.00 81.19 96 ASP A N 1
ATOM 729 C CA . ASP A 1 96 ? 10.642 -11.304 -17.079 1.00 81.19 96 ASP A CA 1
ATOM 730 C C . ASP A 1 96 ? 11.689 -12.413 -16.911 1.00 81.19 96 ASP A C 1
ATOM 732 O O . ASP A 1 96 ? 12.085 -13.049 -17.884 1.00 81.19 96 ASP A O 1
ATOM 736 N N . LYS A 1 97 ? 12.140 -12.662 -15.675 1.00 82.88 97 LYS A N 1
ATOM 737 C CA . LYS A 1 97 ? 13.054 -13.766 -15.355 1.00 82.88 97 LYS A CA 1
ATOM 738 C C . LYS A 1 97 ? 12.334 -15.049 -14.971 1.00 82.88 97 LYS A C 1
ATOM 740 O O . LYS A 1 97 ? 12.916 -16.122 -15.087 1.00 82.88 97 LYS A O 1
ATOM 745 N N . LEU A 1 98 ? 11.095 -14.939 -14.499 1.00 79.75 98 LEU A N 1
ATOM 746 C CA . LEU A 1 98 ? 10.296 -16.077 -14.043 1.00 79.75 98 LEU A CA 1
ATOM 747 C C . LEU A 1 98 ? 9.495 -16.713 -15.176 1.00 79.75 98 LEU A C 1
ATOM 749 O O . LEU A 1 98 ? 9.213 -17.907 -15.133 1.00 79.75 98 LEU A O 1
ATOM 753 N N . VAL A 1 99 ? 9.115 -15.918 -16.173 1.00 82.50 99 VAL A N 1
ATOM 754 C CA . VAL A 1 99 ? 8.307 -16.363 -17.301 1.00 82.50 99 VAL A CA 1
ATOM 755 C C . VAL A 1 99 ? 8.931 -15.801 -18.573 1.00 82.50 99 VAL A C 1
ATOM 757 O O . VAL A 1 99 ? 9.217 -14.608 -18.649 1.00 82.50 99 VAL A O 1
ATOM 760 N N . SER A 1 100 ? 9.145 -16.655 -19.575 1.00 84.12 100 SER A N 1
ATOM 761 C CA . SER A 1 100 ? 9.645 -16.270 -20.899 1.00 84.12 100 SER A CA 1
ATOM 762 C C . SER A 1 100 ? 8.559 -15.523 -21.681 1.00 84.12 100 SER A C 1
ATOM 764 O O . SER A 1 100 ? 7.938 -16.072 -22.591 1.00 84.12 100 SER A O 1
ATOM 766 N N . VAL A 1 101 ? 8.271 -14.296 -21.257 1.00 85.00 101 VAL A N 1
ATOM 767 C CA . VAL A 1 101 ? 7.243 -13.426 -21.832 1.00 85.00 101 VAL A CA 1
ATOM 768 C C . VAL A 1 101 ? 7.917 -12.358 -22.673 1.00 85.00 101 VAL A C 1
ATOM 770 O O . VAL A 1 101 ? 8.992 -11.866 -22.330 1.00 85.00 101 VAL A O 1
ATOM 773 N N . ASP A 1 102 ? 7.265 -11.995 -23.770 1.00 90.88 102 ASP A N 1
ATOM 774 C CA . ASP A 1 102 ? 7.702 -10.887 -24.601 1.00 90.88 102 ASP A CA 1
ATOM 775 C C . ASP A 1 102 ? 7.748 -9.552 -23.822 1.00 90.88 102 ASP A C 1
ATOM 777 O O . ASP A 1 102 ? 6.969 -9.302 -22.895 1.00 90.88 102 ASP A O 1
ATOM 781 N N . THR A 1 103 ? 8.681 -8.679 -24.209 1.00 87.50 103 THR A N 1
ATOM 782 C CA . THR A 1 103 ? 8.928 -7.400 -23.522 1.00 87.50 103 THR A CA 1
ATOM 783 C C . THR A 1 103 ? 7.713 -6.475 -23.598 1.00 87.50 103 THR A C 1
ATOM 785 O O . THR A 1 103 ? 7.422 -5.759 -22.636 1.00 87.50 103 THR A O 1
ATOM 788 N N . GLU A 1 104 ? 6.972 -6.509 -24.706 1.00 89.44 104 GLU A N 1
ATOM 789 C CA . GLU A 1 104 ? 5.771 -5.699 -24.889 1.00 89.44 104 GLU A CA 1
ATOM 790 C C . GLU A 1 104 ? 4.654 -6.153 -23.940 1.00 89.44 104 GLU A C 1
ATOM 792 O O . GLU A 1 104 ? 4.054 -5.342 -23.228 1.00 89.44 104 GLU A O 1
ATOM 797 N N . ALA A 1 105 ? 4.447 -7.467 -23.830 1.00 90.81 105 ALA A N 1
ATOM 798 C CA . ALA A 1 105 ? 3.477 -8.054 -22.910 1.00 90.81 105 ALA A CA 1
ATOM 799 C C . ALA A 1 105 ? 3.795 -7.737 -21.434 1.00 90.81 105 ALA A C 1
ATOM 801 O O . ALA A 1 105 ? 2.880 -7.462 -20.653 1.00 90.81 105 ALA A O 1
ATOM 802 N N . ILE A 1 106 ? 5.076 -7.687 -21.048 1.00 90.88 106 ILE A N 1
ATOM 803 C CA . ILE A 1 106 ? 5.491 -7.220 -19.712 1.00 90.88 106 ILE A CA 1
ATOM 804 C C . ILE A 1 106 ? 5.120 -5.746 -19.507 1.00 90.88 106 ILE A C 1
ATOM 806 O O . ILE A 1 106 ? 4.637 -5.375 -18.432 1.00 90.88 106 ILE A O 1
ATOM 810 N N . GLY A 1 107 ? 5.312 -4.908 -20.528 1.00 92.00 107 GLY A N 1
ATOM 811 C CA . GLY A 1 107 ? 4.904 -3.506 -20.502 1.00 92.00 107 GLY A CA 1
ATOM 812 C C . GLY A 1 107 ? 3.404 -3.348 -20.248 1.00 92.00 107 GLY A C 1
ATOM 813 O O . GLY A 1 107 ? 3.007 -2.649 -19.312 1.00 92.00 107 GLY A O 1
ATOM 814 N N . TYR A 1 108 ? 2.569 -4.073 -20.998 1.00 93.31 108 TYR A N 1
ATOM 815 C CA . TYR A 1 108 ? 1.118 -4.092 -20.788 1.00 93.31 108 TYR A CA 1
ATOM 816 C C . TYR A 1 108 ? 0.730 -4.589 -19.396 1.00 93.31 108 TYR A C 1
ATOM 818 O O . TYR A 1 108 ? -0.094 -3.960 -18.729 1.00 93.31 108 TYR A O 1
ATOM 826 N N . ALA A 1 109 ? 1.353 -5.666 -18.912 1.00 92.81 109 ALA A N 1
ATOM 827 C CA . ALA A 1 109 ? 1.099 -6.182 -17.571 1.00 92.81 109 ALA A CA 1
ATOM 828 C C . ALA A 1 109 ? 1.392 -5.128 -16.487 1.00 92.81 109 ALA A C 1
ATOM 830 O O . ALA A 1 109 ? 0.611 -4.983 -15.547 1.00 92.81 109 ALA A O 1
ATOM 831 N N . ARG A 1 110 ? 2.465 -4.337 -16.633 1.00 93.88 110 ARG A N 1
ATOM 832 C CA . ARG A 1 110 ? 2.804 -3.232 -15.713 1.00 93.88 110 ARG A CA 1
ATOM 833 C C . ARG A 1 110 ? 1.802 -2.082 -15.765 1.00 93.88 110 ARG A C 1
ATOM 835 O O . ARG A 1 110 ? 1.468 -1.521 -14.718 1.00 93.88 110 ARG A O 1
ATOM 842 N N . VAL A 1 111 ? 1.293 -1.747 -16.949 1.00 95.75 111 VAL A N 1
ATOM 843 C CA . VAL A 1 111 ? 0.233 -0.737 -17.107 1.00 95.75 111 VAL A CA 1
ATOM 844 C C . VAL A 1 111 ? -1.054 -1.210 -16.425 1.00 95.75 111 VAL A C 1
ATOM 846 O O . VAL A 1 111 ? -1.611 -0.488 -15.600 1.00 95.75 111 VAL A O 1
ATOM 849 N N . VAL A 1 112 ? -1.489 -2.444 -16.692 1.00 95.69 112 VAL A N 1
ATOM 850 C CA . VAL A 1 112 ? -2.683 -3.034 -16.065 1.00 95.69 112 VAL A CA 1
ATOM 851 C C . VAL A 1 112 ? -2.517 -3.132 -14.547 1.00 95.69 112 VAL A C 1
ATOM 853 O O . VAL A 1 112 ? -3.431 -2.768 -13.809 1.00 95.69 112 VAL A O 1
ATOM 856 N N . ALA A 1 113 ? -1.344 -3.545 -14.061 1.00 93.81 113 ALA A N 1
ATOM 857 C CA . ALA A 1 113 ? -1.044 -3.590 -12.632 1.00 93.81 113 ALA A CA 1
ATOM 858 C C . ALA A 1 113 ? -1.098 -2.196 -11.985 1.00 93.81 113 A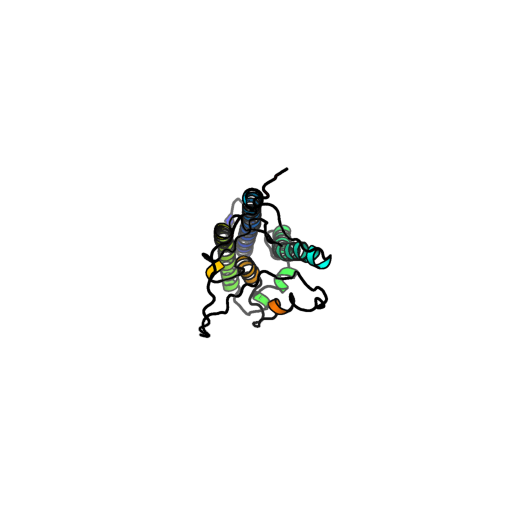LA A C 1
ATOM 860 O O . ALA A 1 113 ? -1.660 -2.058 -10.901 1.00 93.81 113 ALA A O 1
ATOM 861 N N . SER A 1 114 ? -0.590 -1.158 -12.659 1.00 96.56 114 SER A N 1
ATOM 862 C CA . SER A 1 114 ? -0.689 0.240 -12.203 1.00 96.56 114 SER A CA 1
ATOM 863 C C . SER A 1 114 ? -2.144 0.697 -12.060 1.00 96.56 114 SER A C 1
ATOM 865 O O . SER A 1 114 ? -2.510 1.312 -11.059 1.00 96.56 114 SER A O 1
ATOM 867 N N . LEU A 1 115 ? -2.999 0.364 -13.034 1.00 96.62 115 LEU A N 1
ATOM 868 C CA . LEU A 1 115 ? -4.433 0.665 -12.970 1.00 96.62 115 LEU A CA 1
ATOM 869 C C . LEU A 1 115 ? -5.128 -0.119 -11.851 1.00 96.62 115 LEU A C 1
ATOM 871 O O . LEU A 1 115 ? -5.922 0.448 -11.101 1.00 96.62 115 LEU A O 1
ATOM 875 N N . GLY A 1 116 ? -4.796 -1.402 -11.695 1.00 95.19 116 GLY A N 1
ATOM 876 C CA . GLY A 1 116 ? -5.285 -2.235 -10.597 1.00 95.19 116 GLY A CA 1
ATOM 877 C C . GLY A 1 116 ? -4.898 -1.668 -9.232 1.00 95.19 116 GLY A C 1
ATOM 878 O O . GLY A 1 116 ? -5.737 -1.598 -8.336 1.00 95.19 116 GLY A O 1
ATOM 879 N N . LEU A 1 117 ? -3.659 -1.185 -9.096 1.00 94.62 117 LEU A N 1
ATOM 880 C CA . LEU A 1 117 ? -3.158 -0.540 -7.886 1.00 94.62 117 LEU A CA 1
ATOM 881 C C . LEU A 1 117 ? -3.985 0.705 -7.532 1.00 94.62 117 LEU A C 1
ATOM 883 O O . LEU A 1 117 ? -4.435 0.821 -6.395 1.00 94.62 117 LEU A O 1
ATOM 887 N N . LEU A 1 118 ? -4.304 1.563 -8.505 1.00 96.06 118 LEU A N 1
ATOM 888 C CA . LEU A 1 118 ? -5.215 2.696 -8.290 1.00 96.06 118 LEU A CA 1
ATOM 889 C C . LEU A 1 118 ? -6.636 2.241 -7.927 1.00 96.06 118 LEU A C 1
ATOM 891 O O . LEU A 1 118 ? -7.249 2.804 -7.022 1.00 96.06 118 LEU A O 1
ATOM 895 N N . GLY A 1 119 ? -7.148 1.185 -8.565 1.00 96.00 119 GLY A N 1
ATOM 896 C CA . GLY A 1 119 ? -8.435 0.582 -8.205 1.00 96.00 119 GLY A CA 1
ATOM 897 C C . GLY A 1 119 ? -8.487 0.120 -6.744 1.00 96.00 119 GLY A C 1
ATOM 898 O O . GLY A 1 119 ? -9.540 0.179 -6.101 1.00 96.00 119 GLY A O 1
ATOM 899 N N . THR A 1 120 ? -7.342 -0.258 -6.169 1.00 94.44 120 THR A N 1
ATOM 900 C CA . THR A 1 120 ? -7.279 -0.643 -4.758 1.00 94.44 120 THR A CA 1
ATOM 901 C C . THR A 1 120 ? -7.520 0.516 -3.790 1.00 94.44 120 THR A C 1
ATOM 903 O O . THR A 1 120 ? -7.987 0.258 -2.683 1.00 94.44 120 THR A O 1
ATOM 906 N N . LEU A 1 121 ? -7.314 1.780 -4.187 1.00 95.62 121 LEU A N 1
ATOM 907 C CA . LEU A 1 121 ? -7.709 2.937 -3.371 1.00 95.62 121 LEU A CA 1
ATOM 908 C C . LEU A 1 121 ? -9.221 2.997 -3.183 1.00 95.62 121 LEU A C 1
ATOM 910 O O . LEU A 1 121 ? -9.706 3.089 -2.055 1.00 95.62 121 LEU A O 1
ATOM 914 N N . TRP A 1 122 ? -9.961 2.889 -4.286 1.00 95.88 122 TRP A N 1
ATOM 915 C CA . TRP A 1 122 ? -11.420 2.876 -4.263 1.00 95.88 122 TRP A CA 1
ATOM 916 C C . TRP A 1 122 ? -11.945 1.700 -3.435 1.00 95.88 122 TRP A C 1
ATOM 918 O O . TRP A 1 122 ? -12.828 1.865 -2.590 1.00 95.88 122 TRP A O 1
ATOM 928 N N . TRP A 1 123 ? -11.357 0.514 -3.616 1.00 95.94 123 TRP A N 1
ATOM 929 C CA . TRP A 1 123 ? -11.715 -0.665 -2.832 1.00 95.94 123 TRP A CA 1
ATOM 930 C C . TRP A 1 123 ? -11.421 -0.485 -1.336 1.00 95.94 123 TRP A C 1
ATOM 932 O O . TRP A 1 123 ? -12.266 -0.804 -0.495 1.00 95.94 123 TRP A O 1
ATOM 942 N N . HIS A 1 124 ? -10.258 0.077 -0.996 1.00 96.00 124 HIS A N 1
ATOM 943 C CA . HIS A 1 124 ? -9.872 0.365 0.383 1.00 96.00 124 HIS A CA 1
ATOM 944 C C . HIS A 1 124 ? -10.867 1.315 1.048 1.00 96.00 124 HIS A C 1
ATOM 946 O O . HIS A 1 124 ? -11.353 1.054 2.148 1.00 96.00 124 HIS A O 1
ATOM 952 N N . GLU A 1 125 ? -11.228 2.393 0.356 1.00 96.44 125 GLU A N 1
ATOM 953 C CA . GLU A 1 125 ? -12.204 3.357 0.840 1.00 96.44 125 GLU A CA 1
ATOM 954 C C . GLU A 1 125 ? -13.585 2.715 1.036 1.00 96.44 125 GLU A C 1
ATOM 956 O O . GLU A 1 125 ? -14.238 2.963 2.050 1.00 96.44 125 GLU A O 1
ATOM 961 N N . LYS A 1 126 ? -14.034 1.840 0.126 1.00 96.81 126 LYS A N 1
ATOM 962 C CA . LYS A 1 126 ? -15.284 1.078 0.298 1.00 96.81 126 LYS A CA 1
ATOM 963 C C . LYS A 1 126 ? -15.255 0.203 1.550 1.00 96.81 126 LYS A C 1
ATOM 965 O O . LYS A 1 126 ? -16.230 0.202 2.300 1.00 96.81 126 LYS A O 1
ATOM 970 N N . ILE A 1 127 ? -14.150 -0.500 1.807 1.00 96.38 127 ILE A N 1
ATOM 971 C CA . ILE A 1 127 ? -13.991 -1.306 3.025 1.00 96.38 127 ILE A CA 1
ATOM 972 C C . ILE A 1 127 ? -14.071 -0.422 4.274 1.00 96.38 127 ILE A C 1
ATOM 974 O O . ILE A 1 127 ? -14.809 -0.742 5.207 1.00 96.38 127 ILE A O 1
ATOM 978 N N . LEU A 1 128 ? -13.343 0.697 4.287 1.00 96.44 128 LEU A N 1
ATOM 979 C CA . LEU A 1 128 ? -13.305 1.592 5.441 1.00 96.44 128 LEU A CA 1
ATOM 980 C C . LEU A 1 128 ? -14.629 2.317 5.681 1.00 96.44 128 LEU A C 1
ATOM 982 O O . LEU A 1 128 ? -14.993 2.524 6.834 1.00 96.44 128 LEU A O 1
ATOM 986 N N . ASN A 1 129 ? -15.392 2.622 4.631 1.00 96.81 129 ASN A N 1
ATOM 987 C CA . ASN A 1 129 ? -16.752 3.144 4.760 1.00 96.81 129 ASN A CA 1
ATOM 988 C C . ASN A 1 129 ? -17.678 2.171 5.498 1.00 96.81 129 ASN A C 1
ATOM 990 O O . ASN A 1 129 ? -18.446 2.593 6.358 1.00 96.81 129 ASN A O 1
ATOM 994 N N . VAL A 1 130 ? -17.595 0.877 5.172 1.00 96.94 130 VAL A N 1
ATOM 995 C CA . VAL A 1 130 ? -18.408 -0.165 5.817 1.00 96.94 130 VAL A CA 1
ATOM 996 C C . VAL A 1 130 ? -17.955 -0.404 7.258 1.00 96.94 130 VAL A C 1
ATOM 998 O O . VAL A 1 130 ? -18.791 -0.537 8.147 1.00 96.94 130 VAL A O 1
ATOM 1001 N N . LEU A 1 131 ? -16.643 -0.429 7.508 1.00 96.19 131 LEU A N 1
ATOM 1002 C CA . LEU A 1 131 ? -16.094 -0.613 8.854 1.00 96.19 131 LEU A CA 1
ATOM 1003 C C . LEU A 1 131 ? -16.369 0.602 9.760 1.00 96.19 131 LEU A C 1
ATOM 1005 O O . LEU A 1 131 ? -16.633 0.467 10.956 1.00 96.19 131 LEU A O 1
ATOM 1009 N N . GLY A 1 132 ? -16.319 1.802 9.188 1.00 95.88 132 GLY A N 1
ATOM 1010 C CA . GLY A 1 132 ? -16.661 3.051 9.844 1.00 95.88 132 GLY A CA 1
ATOM 1011 C C . GLY A 1 132 ? -15.830 3.322 11.098 1.00 95.88 132 GLY A C 1
ATOM 1012 O O . GLY A 1 132 ? -14.600 3.271 11.091 1.00 95.88 132 GLY A O 1
ATOM 1013 N N . LYS A 1 133 ? -16.521 3.601 12.206 1.00 95.88 133 LYS A N 1
ATOM 1014 C CA . LYS A 1 133 ? -15.911 3.870 13.518 1.00 95.88 133 LYS A CA 1
ATOM 1015 C C . LYS A 1 133 ? -15.260 2.646 14.174 1.00 95.88 133 LYS A C 1
ATOM 1017 O O . LYS A 1 133 ? -14.586 2.791 15.186 1.00 95.88 133 LYS A O 1
ATOM 1022 N N . GLN A 1 134 ? -15.450 1.453 13.612 1.00 95.88 134 GLN A N 1
ATOM 1023 C CA . GLN A 1 134 ? -14.918 0.205 14.164 1.00 95.88 134 GLN A CA 1
ATOM 1024 C C . GLN A 1 134 ? -13.457 -0.052 13.768 1.00 95.88 134 GLN A C 1
ATOM 1026 O O . GLN A 1 134 ? -12.877 -1.055 14.177 1.00 95.88 134 GLN A O 1
ATOM 1031 N N . ILE A 1 135 ? -12.838 0.833 12.976 1.00 94.94 135 ILE A N 1
ATOM 1032 C CA . ILE A 1 135 ? -11.458 0.649 12.527 1.00 94.94 135 ILE A CA 1
ATOM 1033 C C . ILE A 1 135 ? -10.458 0.718 13.693 1.00 94.94 135 ILE A C 1
ATOM 1035 O O . ILE A 1 135 ? -10.388 1.696 14.451 1.00 94.94 135 ILE A O 1
ATOM 1039 N N . HIS A 1 136 ? -9.652 -0.339 13.800 1.00 92.81 136 HIS A N 1
ATOM 1040 C CA . HIS A 1 136 ? -8.435 -0.396 14.596 1.00 92.81 136 HIS A CA 1
ATOM 1041 C C . HIS A 1 136 ? -7.538 -1.557 14.116 1.00 92.81 136 HIS A C 1
ATOM 1043 O O . HIS A 1 136 ? -8.037 -2.525 13.545 1.00 92.81 136 HIS A O 1
ATOM 1049 N N . TYR A 1 137 ? -6.218 -1.463 14.324 1.00 86.81 137 TYR A N 1
ATOM 1050 C CA . TYR A 1 137 ? -5.258 -2.444 13.792 1.00 86.81 137 TYR A CA 1
ATOM 1051 C C . TYR A 1 137 ? -5.062 -3.682 14.672 1.00 86.81 137 TYR A C 1
ATOM 1053 O O . TYR A 1 137 ? -4.716 -4.738 14.153 1.00 86.81 137 TYR A O 1
ATOM 1061 N N . ILE A 1 138 ? -5.230 -3.551 15.992 1.00 86.00 138 ILE A N 1
ATOM 1062 C CA . ILE A 1 138 ? -4.731 -4.555 16.955 1.00 86.00 138 ILE A CA 1
ATOM 1063 C C . ILE A 1 138 ? -5.836 -5.115 17.851 1.00 86.00 138 ILE A C 1
ATOM 1065 O O . ILE A 1 138 ? -5.782 -6.265 18.273 1.00 86.00 138 ILE A O 1
ATOM 1069 N N . GLY A 1 139 ? -6.829 -4.293 18.174 1.00 89.19 139 GLY A N 1
ATOM 1070 C CA . GLY A 1 139 ? -7.716 -4.546 19.304 1.00 89.19 139 GLY A CA 1
ATOM 1071 C C . GLY A 1 139 ? -9.113 -3.967 19.127 1.00 89.19 139 GLY A C 1
ATOM 1072 O O . GLY A 1 139 ? -9.278 -3.016 18.358 1.00 89.19 139 GLY A O 1
ATOM 1073 N N . PRO A 1 140 ? -10.108 -4.529 19.829 1.00 94.12 140 PRO A N 1
ATOM 1074 C CA . PRO A 1 140 ? -11.463 -4.006 19.841 1.00 94.12 140 PRO A CA 1
ATOM 1075 C C . PRO A 1 140 ? -11.527 -2.651 20.555 1.00 94.12 140 PRO A C 1
ATOM 1077 O O . PRO A 1 140 ? -10.685 -2.320 21.391 1.00 94.12 140 PRO A O 1
ATOM 1080 N N . ARG A 1 141 ? -12.550 -1.870 20.217 1.00 94.75 141 ARG A N 1
ATOM 1081 C CA . ARG A 1 141 ? -12.892 -0.629 20.917 1.00 94.75 141 ARG A CA 1
ATOM 1082 C C . ARG A 1 141 ? -13.976 -0.883 21.952 1.00 94.75 141 ARG A C 1
ATOM 1084 O O . ARG A 1 141 ? -14.768 -1.808 21.787 1.00 94.75 141 ARG A O 1
ATOM 1091 N N . GLU A 1 142 ? -14.052 -0.027 22.964 1.00 95.44 142 GLU A N 1
ATOM 1092 C CA . GLU A 1 142 ? -15.072 -0.102 24.019 1.00 95.44 142 GLU A CA 1
ATOM 1093 C C . GLU A 1 142 ? -16.501 -0.136 23.463 1.00 95.44 142 GLU A C 1
ATOM 1095 O O . GLU A 1 142 ? -17.327 -0.925 23.913 1.00 95.44 142 GLU A O 1
ATOM 1100 N N . ARG A 1 143 ? -16.792 0.676 22.437 1.00 95.25 143 ARG A N 1
ATOM 1101 C CA . ARG A 1 143 ? -18.099 0.703 21.749 1.00 95.25 143 ARG A CA 1
ATOM 1102 C C . ARG A 1 143 ? -18.059 -0.068 20.427 1.00 95.25 143 ARG A C 1
ATOM 1104 O O . ARG A 1 143 ? -18.696 0.312 19.436 1.00 95.25 143 ARG A O 1
ATOM 1111 N N . GLY A 1 144 ? -17.261 -1.134 20.426 1.00 92.62 144 GLY A N 1
ATOM 1112 C CA . GLY A 1 144 ? -17.070 -2.067 19.329 1.00 92.62 144 GLY A CA 1
ATOM 1113 C C . GLY A 1 144 ? -18.380 -2.719 18.887 1.00 92.62 144 GLY A C 1
ATOM 1114 O O . GLY A 1 144 ? -19.140 -3.201 19.721 1.00 92.62 144 GLY A O 1
ATOM 1115 N N . GLN A 1 145 ? -18.643 -2.775 17.584 1.00 95.19 145 GLN A N 1
ATOM 1116 C CA . GLN A 1 145 ? -19.749 -3.553 17.014 1.00 95.19 145 GLN A CA 1
ATOM 1117 C C . GLN A 1 145 ? -19.229 -4.460 15.905 1.00 95.19 145 GLN A C 1
ATOM 1119 O O . GLN A 1 145 ? -18.360 -4.067 15.124 1.00 95.19 145 GLN A O 1
ATOM 1124 N N . VAL A 1 146 ? -19.778 -5.672 15.830 1.00 95.19 146 VAL A N 1
ATOM 1125 C CA . VAL A 1 146 ? -19.472 -6.605 14.744 1.00 95.19 146 VAL A CA 1
ATOM 1126 C C . VAL A 1 146 ? -20.130 -6.094 13.467 1.00 95.19 146 VAL A C 1
ATOM 1128 O O . VAL A 1 146 ? -21.342 -5.904 13.416 1.00 95.19 146 VAL A O 1
ATOM 1131 N N . VAL A 1 147 ? -19.322 -5.885 12.431 1.00 96.38 147 VAL A N 1
ATOM 1132 C CA . VAL A 1 147 ? -19.792 -5.478 11.107 1.00 96.38 147 VAL A CA 1
ATOM 1133 C C . VAL A 1 147 ? -19.925 -6.727 10.242 1.00 96.38 147 VAL A C 1
ATOM 1135 O O . VAL A 1 147 ? -18.929 -7.382 9.952 1.00 96.38 147 VAL A O 1
ATOM 1138 N N . SER A 1 148 ? -21.149 -7.062 9.840 1.00 96.56 148 SER A N 1
ATOM 1139 C CA . SER A 1 148 ? -21.471 -8.237 9.011 1.00 96.56 148 SER A CA 1
ATOM 1140 C C . SER A 1 148 ? -22.113 -7.870 7.667 1.00 96.56 148 SER A C 1
ATOM 1142 O O . SER A 1 148 ? -22.660 -8.724 6.978 1.00 96.56 148 SER A O 1
ATOM 1144 N N . THR A 1 149 ? -22.050 -6.595 7.278 1.00 97.00 149 THR A N 1
ATOM 1145 C CA . THR A 1 149 ? -22.634 -6.061 6.039 1.00 97.00 149 THR A CA 1
ATOM 1146 C C . THR A 1 149 ? -21.574 -5.801 4.967 1.00 97.00 149 THR A C 1
ATOM 1148 O O . THR A 1 149 ? -20.384 -5.672 5.262 1.00 97.00 149 THR A O 1
ATOM 1151 N N . GLY A 1 150 ? -21.996 -5.660 3.706 1.00 95.44 150 GLY A N 1
ATOM 1152 C CA . GLY A 1 150 ? -21.099 -5.341 2.589 1.00 95.44 150 GLY A CA 1
ATOM 1153 C C . GLY A 1 150 ? -20.007 -6.398 2.401 1.00 95.44 150 GLY A C 1
ATOM 1154 O O . GLY A 1 150 ? -20.271 -7.593 2.491 1.00 95.44 150 GLY A O 1
ATOM 1155 N N . ASN A 1 151 ? -18.761 -5.966 2.194 1.00 93.06 151 ASN A N 1
ATOM 1156 C CA . ASN A 1 151 ? -17.626 -6.879 1.996 1.00 93.06 151 ASN A CA 1
ATOM 1157 C C . ASN A 1 151 ? -17.383 -7.814 3.195 1.00 93.06 151 ASN A C 1
ATOM 1159 O O . ASN A 1 151 ? -16.915 -8.937 3.010 1.00 93.06 151 ASN A O 1
ATOM 1163 N N . TYR A 1 152 ? -17.743 -7.375 4.407 1.00 94.31 152 TYR A N 1
ATOM 1164 C CA . TYR A 1 152 ? -17.617 -8.176 5.627 1.00 94.31 152 TYR A CA 1
ATOM 1165 C C . TYR A 1 152 ? -18.645 -9.314 5.723 1.00 94.31 152 TYR A C 1
ATOM 1167 O O . TYR A 1 152 ? -18.454 -10.227 6.523 1.00 94.31 152 TYR A O 1
ATOM 1175 N N . ALA A 1 153 ? -19.695 -9.310 4.890 1.00 96.00 153 ALA A N 1
ATOM 1176 C CA . ALA A 1 153 ? -20.637 -10.428 4.789 1.00 96.00 153 ALA A CA 1
ATOM 1177 C C . ALA A 1 153 ? -20.015 -11.659 4.105 1.00 96.00 153 ALA A C 1
ATOM 1179 O O . ALA A 1 153 ? -20.436 -12.786 4.351 1.00 96.00 153 ALA A O 1
ATOM 1180 N N . VAL A 1 154 ? -19.014 -11.440 3.244 1.00 95.50 154 VAL A N 1
ATOM 1181 C CA . VAL A 1 154 ? -18.368 -12.490 2.440 1.00 95.50 154 VAL A CA 1
ATOM 1182 C C . VAL A 1 154 ? -16.977 -12.821 2.980 1.00 95.50 154 VAL A C 1
ATOM 1184 O O . VAL A 1 154 ? -16.615 -13.988 3.106 1.00 95.50 154 VAL A O 1
ATOM 1187 N N . ILE A 1 155 ? -16.183 -11.799 3.317 1.00 94.69 155 ILE A N 1
ATOM 1188 C CA . ILE A 1 155 ? -14.786 -11.941 3.738 1.00 94.69 155 ILE A CA 1
ATOM 1189 C C . ILE A 1 155 ? -14.626 -11.321 5.125 1.00 94.69 155 ILE A C 1
ATOM 1191 O O . ILE A 1 155 ? -14.848 -10.129 5.297 1.00 94.69 155 ILE A O 1
ATOM 1195 N N . ARG A 1 156 ? -14.160 -12.094 6.115 1.00 91.50 156 ARG A N 1
ATOM 1196 C CA . ARG A 1 156 ? -13.984 -11.600 7.500 1.00 91.50 156 ARG A CA 1
ATOM 1197 C C . ARG A 1 156 ? -12.939 -10.486 7.630 1.00 91.50 156 ARG A C 1
ATOM 1199 O O . ARG A 1 156 ? -13.063 -9.616 8.486 1.00 91.50 156 ARG A O 1
ATOM 1206 N N . HIS A 1 157 ? -11.910 -10.511 6.782 1.00 91.19 157 HIS A N 1
ATOM 1207 C CA . HIS A 1 157 ? -10.805 -9.550 6.804 1.00 91.19 157 HIS A CA 1
ATOM 1208 C C . HIS A 1 157 ? -10.502 -8.999 5.403 1.00 91.19 157 HIS A C 1
ATOM 1210 O O . HIS A 1 157 ? -9.471 -9.331 4.812 1.00 91.19 157 HIS A O 1
ATOM 1216 N N . PRO A 1 158 ? -11.380 -8.150 4.845 1.00 93.75 158 PRO A N 1
ATOM 1217 C CA . PRO A 1 158 ? -11.233 -7.665 3.478 1.00 93.75 158 PRO A CA 1
ATOM 1218 C C . PRO A 1 158 ? -9.988 -6.776 3.294 1.00 93.75 158 PRO A C 1
ATOM 1220 O O . PRO A 1 158 ? -9.392 -6.799 2.222 1.00 93.75 158 PRO A O 1
ATOM 1223 N N . ILE A 1 159 ? -9.524 -6.073 4.341 1.00 91.88 159 ILE A N 1
ATOM 1224 C CA . ILE A 1 159 ? -8.257 -5.310 4.308 1.00 91.88 159 ILE A CA 1
ATOM 1225 C C . ILE A 1 159 ? -7.049 -6.249 4.171 1.00 91.88 159 ILE A C 1
ATOM 1227 O O . ILE A 1 159 ? -6.152 -5.990 3.373 1.00 91.88 159 ILE A O 1
ATOM 1231 N N . TYR A 1 160 ? -7.023 -7.366 4.907 1.00 88.88 160 TYR A N 1
ATOM 1232 C CA . TYR A 1 160 ? -5.934 -8.343 4.786 1.00 88.88 160 TYR A CA 1
ATOM 1233 C C . TYR A 1 160 ? -5.989 -9.105 3.468 1.00 88.88 160 TYR A C 1
ATOM 1235 O O . TYR A 1 160 ? -4.943 -9.426 2.913 1.00 88.88 160 TYR A O 1
ATOM 1243 N N . TRP A 1 161 ? -7.190 -9.364 2.948 1.00 89.06 161 TRP A N 1
ATOM 1244 C CA . TRP A 1 161 ? -7.359 -9.916 1.608 1.00 89.06 161 TRP A CA 1
ATOM 1245 C C . TRP A 1 161 ? -6.760 -8.990 0.546 1.00 89.06 161 TRP A C 1
ATOM 1247 O O . TRP A 1 161 ? -5.953 -9.432 -0.270 1.00 89.06 161 TRP A O 1
ATOM 1257 N N . GLN A 1 162 ? -7.084 -7.694 0.611 1.00 87.06 162 GLN A N 1
ATOM 1258 C CA . GLN A 1 162 ? -6.494 -6.678 -0.256 1.00 87.06 162 GLN A CA 1
ATOM 1259 C C . GLN A 1 162 ? -4.962 -6.681 -0.140 1.00 87.06 162 GLN A C 1
ATOM 1261 O O . GLN A 1 162 ? -4.280 -6.834 -1.149 1.00 87.06 162 GLN A O 1
ATOM 1266 N N . ALA A 1 163 ? -4.412 -6.606 1.076 1.00 82.94 163 ALA A N 1
ATOM 1267 C CA . ALA A 1 163 ? -2.965 -6.641 1.288 1.00 82.94 163 ALA A CA 1
ATOM 1268 C C . ALA A 1 163 ? -2.322 -7.915 0.708 1.00 82.94 163 ALA A C 1
ATOM 1270 O O . ALA A 1 163 ? -1.307 -7.848 0.023 1.00 82.94 163 ALA A O 1
ATOM 1271 N N . ALA A 1 164 ? -2.935 -9.082 0.920 1.00 79.81 164 ALA A N 1
ATOM 1272 C CA . ALA A 1 164 ? -2.429 -10.350 0.405 1.00 79.81 164 ALA A CA 1
ATOM 1273 C C . ALA A 1 164 ? -2.452 -10.426 -1.128 1.00 79.81 164 ALA A C 1
ATOM 1275 O O . ALA A 1 164 ? -1.527 -10.994 -1.703 1.00 79.81 164 ALA A O 1
ATOM 1276 N N . SER A 1 165 ? -3.458 -9.833 -1.780 1.00 78.31 165 SER A N 1
ATOM 1277 C CA . SER A 1 165 ? -3.566 -9.819 -3.245 1.00 78.31 165 SER A CA 1
ATOM 1278 C C . SER A 1 165 ? -2.407 -9.085 -3.934 1.00 78.31 165 SER A C 1
ATOM 1280 O O . SER A 1 165 ? -2.079 -9.397 -5.075 1.00 78.31 165 SER A O 1
ATOM 1282 N N . HIS A 1 166 ? -1.719 -8.186 -3.220 1.00 69.50 166 HIS A N 1
ATOM 1283 C CA . HIS A 1 166 ? -0.526 -7.500 -3.721 1.00 69.50 166 HIS A CA 1
ATOM 1284 C C . HIS A 1 166 ? 0.752 -8.347 -3.672 1.00 69.50 166 HIS A C 1
ATOM 1286 O O . HIS A 1 166 ? 1.724 -8.016 -4.344 1.00 69.50 166 HIS A O 1
ATOM 1292 N N . HIS A 1 167 ? 0.776 -9.441 -2.907 1.00 64.25 167 HIS A N 1
ATOM 1293 C CA . HIS A 1 167 ? 1.982 -10.253 -2.703 1.00 64.25 167 HIS A CA 1
ATOM 1294 C C . HIS A 1 167 ? 2.085 -11.467 -3.645 1.00 64.25 167 HIS A C 1
ATOM 1296 O O . HIS A 1 167 ? 2.860 -12.384 -3.381 1.00 64.25 167 HIS A O 1
ATOM 1302 N N . GLY A 1 168 ? 1.334 -11.467 -4.753 1.00 58.22 168 GLY A N 1
ATOM 1303 C CA . GLY A 1 168 ? 1.314 -12.560 -5.727 1.00 58.22 168 GLY A CA 1
ATOM 1304 C C . GLY A 1 168 ? 0.592 -13.818 -5.220 1.00 58.22 168 GLY A C 1
ATOM 1305 O O . GLY A 1 168 ? 0.165 -13.882 -4.061 1.00 58.22 168 GLY A O 1
ATOM 1306 N N . PRO A 1 169 ? 0.405 -14.832 -6.085 1.00 50.50 169 PRO A N 1
ATOM 1307 C CA . PRO A 1 169 ? -0.200 -16.093 -5.685 1.00 50.50 169 PRO A CA 1
ATOM 1308 C C . PRO A 1 169 ? 0.661 -16.743 -4.601 1.00 50.50 169 PRO A C 1
ATOM 1310 O O . PRO A 1 169 ? 1.775 -17.203 -4.847 1.00 50.50 169 PRO A O 1
ATOM 1313 N N . ARG A 1 170 ? 0.140 -16.783 -3.371 1.00 48.38 170 ARG A N 1
ATOM 1314 C CA . ARG A 1 170 ? 0.733 -17.615 -2.325 1.00 48.38 170 ARG A CA 1
ATOM 1315 C C . ARG A 1 170 ? 0.599 -19.077 -2.749 1.00 48.38 170 ARG A C 1
ATOM 1317 O O . ARG A 1 170 ? -0.450 -19.431 -3.293 1.00 48.38 170 ARG A O 1
ATOM 1324 N N . PRO A 1 171 ? 1.590 -19.938 -2.461 1.00 39.72 171 PRO A N 1
ATOM 1325 C CA . PRO A 1 171 ? 1.412 -21.372 -2.620 1.00 39.72 171 PRO A CA 1
ATOM 1326 C C . PRO A 1 171 ? 0.138 -21.784 -1.877 1.00 39.72 171 PRO A C 1
ATOM 1328 O O . PRO A 1 171 ? -0.035 -21.538 -0.680 1.00 39.72 171 PRO A O 1
ATOM 1331 N N . THR A 1 172 ? -0.808 -22.325 -2.634 1.00 42.75 172 THR A N 1
ATOM 1332 C CA . THR A 1 172 ? -2.116 -22.757 -2.159 1.00 42.75 172 THR A CA 1
ATOM 1333 C C . THR A 1 172 ? -1.943 -23.833 -1.098 1.00 42.75 172 THR A C 1
ATOM 1335 O O . THR A 1 172 ? -1.585 -24.960 -1.431 1.00 42.75 172 THR A O 1
ATOM 1338 N N . ARG A 1 173 ? -2.195 -23.470 0.165 1.00 40.72 173 ARG A N 1
ATOM 1339 C CA . ARG A 1 173 ? -2.839 -24.263 1.234 1.00 40.72 173 ARG A CA 1
ATOM 1340 C C . ARG A 1 173 ? -2.615 -23.548 2.566 1.00 40.72 173 ARG A C 1
ATOM 1342 O O . ARG A 1 173 ? -1.488 -23.472 3.013 1.00 40.72 173 ARG A O 1
ATOM 1349 N N . TYR A 1 174 ? -3.681 -23.015 3.165 1.00 40.94 174 TYR A N 1
ATOM 1350 C CA . TYR A 1 174 ? -3.998 -22.920 4.608 1.00 40.94 174 TYR A CA 1
ATOM 1351 C C . TYR A 1 174 ? -2.925 -22.636 5.699 1.00 40.94 174 TYR A C 1
ATOM 1353 O O . TYR A 1 174 ? -3.266 -22.666 6.880 1.00 40.94 174 TYR A O 1
ATOM 1361 N N . THR A 1 175 ? -1.666 -22.309 5.401 1.00 41.88 175 THR A N 1
ATOM 1362 C CA . THR A 1 175 ? -0.603 -22.271 6.425 1.00 41.88 175 THR A CA 1
ATOM 1363 C C . THR A 1 175 ? -0.632 -21.004 7.283 1.00 41.88 175 THR A C 1
ATOM 1365 O O . THR A 1 175 ? -0.235 -21.044 8.445 1.00 41.88 175 THR A O 1
ATOM 1368 N N . LEU A 1 176 ? -1.172 -19.882 6.789 1.00 38.59 176 LEU A N 1
ATOM 1369 C CA . LEU A 1 176 ? -1.116 -18.627 7.554 1.00 38.59 176 LEU A CA 1
ATOM 1370 C C . LEU A 1 176 ? -2.076 -18.582 8.757 1.00 38.59 176 LEU A C 1
ATOM 1372 O O . LEU A 1 176 ? -1.800 -17.871 9.717 1.00 38.59 176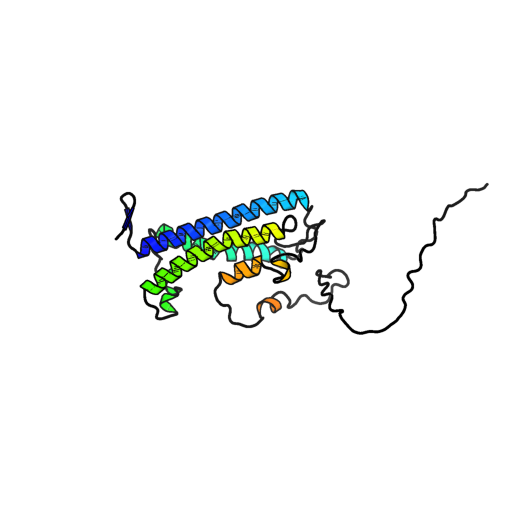 LEU A O 1
ATOM 1376 N N . CYS A 1 177 ? -3.160 -19.368 8.752 1.00 33.81 177 CYS A N 1
ATOM 1377 C CA . CYS A 1 177 ? -4.041 -19.473 9.923 1.00 33.81 177 CYS A CA 1
ATOM 1378 C C . CYS A 1 177 ? -3.441 -20.331 11.045 1.00 33.81 177 CYS A C 1
ATOM 1380 O O . CYS A 1 177 ? -3.896 -20.235 12.180 1.00 33.81 177 CYS A O 1
ATOM 1382 N N . ARG A 1 178 ? -2.420 -21.152 10.759 1.00 30.70 178 ARG A N 1
ATOM 1383 C CA . ARG A 1 178 ? -1.797 -22.027 11.762 1.00 30.70 178 ARG A CA 1
ATOM 1384 C C . ARG A 1 178 ? -0.618 -21.366 12.479 1.00 30.70 178 ARG A C 1
ATOM 1386 O O . ARG A 1 178 ? -0.403 -21.640 13.651 1.00 30.70 178 ARG A O 1
ATOM 1393 N N . VAL A 1 179 ? 0.099 -20.456 11.816 1.00 32.88 179 VAL A N 1
ATOM 1394 C CA . VAL A 1 179 ? 1.310 -19.823 12.381 1.00 32.88 179 VAL A CA 1
ATOM 1395 C C . VAL A 1 179 ? 0.995 -18.785 13.469 1.00 32.88 179 VAL A C 1
ATOM 1397 O O . VAL A 1 179 ? 1.822 -18.556 14.339 1.00 32.88 179 VAL A O 1
ATOM 1400 N N . LEU A 1 180 ? -0.214 -18.215 13.501 1.00 36.31 180 LEU A N 1
ATOM 1401 C CA . LEU A 1 180 ? -0.647 -17.325 14.593 1.00 36.31 180 LEU A CA 1
ATOM 1402 C C . LEU A 1 180 ? -1.370 -18.049 15.746 1.00 36.31 180 LEU A C 1
ATOM 1404 O O . LEU A 1 180 ? -1.774 -17.397 16.705 1.00 36.31 180 LEU A O 1
ATOM 1408 N N . VAL A 1 181 ? -1.546 -19.375 15.669 1.00 40.47 181 VAL A N 1
ATOM 1409 C CA . VAL A 1 181 ? -2.320 -20.167 16.651 1.00 40.47 181 VAL A CA 1
ATOM 1410 C C . VAL A 1 181 ? -1.465 -21.214 17.383 1.00 40.47 181 VAL A C 1
ATOM 1412 O O . VAL A 1 181 ? -1.966 -21.899 18.271 1.00 40.47 181 VAL A O 1
ATOM 1415 N N . LEU A 1 182 ? -0.172 -21.344 17.077 1.00 36.66 182 LEU A N 1
ATOM 1416 C CA . LEU A 1 182 ? 0.668 -22.360 17.711 1.00 36.66 182 LEU A CA 1
ATOM 1417 C C . LEU A 1 182 ? 1.521 -21.786 18.853 1.00 36.66 182 LEU A C 1
ATOM 1419 O O . LEU A 1 182 ? 2.329 -20.884 18.658 1.00 36.66 182 LEU A O 1
ATOM 1423 N N . ASP A 1 183 ? 1.292 -22.383 20.026 1.00 36.81 183 ASP A N 1
ATOM 1424 C CA . ASP A 1 183 ? 2.075 -22.365 21.266 1.00 36.81 183 ASP A CA 1
ATOM 1425 C C . ASP A 1 183 ? 1.982 -21.155 22.205 1.00 36.81 183 ASP A C 1
ATOM 1427 O O . ASP A 1 183 ? 2.977 -20.591 22.653 1.00 36.81 183 ASP A O 1
ATOM 1431 N N . ALA A 1 184 ? 0.758 -20.865 22.659 1.00 34.31 184 ALA A N 1
ATOM 1432 C CA . ALA A 1 184 ? 0.560 -20.344 24.012 1.00 34.31 184 ALA A CA 1
ATOM 1433 C C . ALA A 1 184 ? 0.160 -21.505 24.955 1.00 34.31 184 ALA A C 1
ATOM 1435 O O . ALA A 1 184 ? -0.863 -22.158 24.714 1.00 34.31 184 ALA A O 1
ATOM 1436 N N . PRO A 1 185 ? 0.931 -21.804 26.019 1.00 38.66 185 PRO A N 1
ATOM 1437 C CA . PRO A 1 185 ? 0.615 -22.888 26.943 1.00 38.66 185 PRO A CA 1
ATOM 1438 C C . PRO A 1 185 ? -0.725 -22.644 27.653 1.00 38.66 185 PRO A C 1
ATOM 1440 O O . PRO A 1 185 ? -0.997 -21.555 28.159 1.00 38.66 185 PRO A O 1
ATOM 1443 N N . ARG A 1 186 ? -1.552 -23.698 27.709 1.00 43.09 186 ARG A N 1
ATOM 1444 C CA . ARG A 1 186 ? -2.877 -23.782 28.358 1.00 43.09 186 ARG A CA 1
ATOM 1445 C C . ARG A 1 186 ? -2.812 -23.604 29.890 1.00 43.09 186 ARG A C 1
ATOM 1447 O O . ARG A 1 186 ? -3.176 -24.513 30.631 1.00 43.09 186 ARG A O 1
ATOM 1454 N N . LYS A 1 187 ? -2.335 -22.462 30.388 1.00 39.31 187 LYS A N 1
ATOM 1455 C CA . LYS A 1 187 ? -2.272 -22.151 31.830 1.00 39.31 187 LYS A CA 1
ATOM 1456 C C . LYS A 1 187 ? -2.859 -20.790 32.214 1.00 39.31 187 LYS A C 1
ATOM 1458 O O . LYS A 1 187 ? -2.496 -20.236 33.241 1.00 39.31 187 LYS A O 1
ATOM 1463 N N . PHE A 1 188 ? -3.822 -20.286 31.448 1.00 38.59 188 PHE A N 1
ATOM 1464 C CA . PHE A 1 188 ? -4.668 -19.179 31.896 1.00 38.59 188 PHE A CA 1
ATOM 1465 C C . PHE A 1 188 ? -6.134 -19.600 31.846 1.00 38.59 188 PHE A C 1
ATOM 1467 O O . PHE A 1 188 ? -6.793 -19.556 30.808 1.00 38.59 188 PHE A O 1
ATOM 1474 N N . GLY A 1 189 ? -6.622 -20.071 32.994 1.00 41.72 189 GLY A N 1
ATOM 1475 C CA . GLY A 1 189 ? -8.046 -20.207 33.250 1.00 41.72 189 GLY A CA 1
ATOM 1476 C C . GLY A 1 189 ? -8.677 -18.819 33.303 1.00 41.72 189 GLY A C 1
ATOM 1477 O O . GLY A 1 189 ? -8.290 -17.998 34.124 1.00 41.72 189 GLY A O 1
ATOM 1478 N N . GLY A 1 190 ? -9.639 -18.575 32.413 1.00 45.31 190 GLY A N 1
ATOM 1479 C CA . GLY A 1 190 ? -10.577 -17.460 32.533 1.00 45.31 190 GLY A CA 1
ATOM 1480 C C . GLY A 1 190 ? -10.088 -16.105 32.018 1.00 45.31 190 GLY A C 1
ATOM 1481 O O . GLY A 1 190 ? -9.903 -15.203 32.812 1.00 45.31 190 GLY A O 1
ATOM 1482 N N . MET A 1 191 ? -9.937 -15.953 30.697 1.00 35.25 191 MET A N 1
ATOM 1483 C CA . MET A 1 191 ? -10.221 -14.729 29.901 1.00 35.25 191 MET A CA 1
ATOM 1484 C C . MET A 1 191 ? -9.454 -14.748 28.569 1.00 35.25 191 MET A C 1
ATOM 1486 O O . MET A 1 191 ? -8.716 -13.840 28.223 1.00 35.25 191 MET A O 1
ATOM 1490 N N . HIS A 1 192 ? -9.669 -15.783 27.762 1.00 33.53 192 HIS A N 1
ATOM 1491 C CA . HIS A 1 192 ? -9.422 -15.697 26.322 1.00 33.53 192 HIS A CA 1
ATOM 1492 C C . HIS A 1 192 ? -10.604 -16.311 25.581 1.00 33.53 192 HIS A C 1
ATOM 1494 O O . HIS A 1 192 ? -10.482 -17.261 24.816 1.00 33.53 192 HIS A O 1
ATOM 1500 N N . ARG A 1 193 ? -11.785 -15.720 25.786 1.00 32.44 193 ARG A N 1
ATOM 1501 C CA . ARG A 1 193 ? -12.746 -15.658 24.690 1.00 32.44 193 ARG A CA 1
ATOM 1502 C C . ARG A 1 193 ? -12.230 -14.581 23.742 1.00 32.44 193 ARG A C 1
ATOM 1504 O O . ARG A 1 193 ? -12.665 -13.438 23.794 1.00 32.44 193 ARG A O 1
ATOM 1511 N N . CYS A 1 194 ? -11.289 -14.951 22.868 1.00 32.09 194 CYS A N 1
ATOM 1512 C CA . CYS A 1 194 ? -11.301 -14.345 21.541 1.00 32.09 194 CYS A CA 1
ATOM 1513 C C . CYS A 1 194 ? -12.755 -14.448 21.081 1.00 32.09 194 CYS A C 1
ATOM 1515 O O . CYS A 1 194 ? -13.345 -15.520 21.226 1.00 32.09 194 CYS A O 1
ATOM 1517 N N . PHE A 1 195 ? -13.343 -13.328 20.672 1.00 34.38 195 PHE A N 1
ATOM 1518 C CA . PHE A 1 195 ? -14.745 -13.209 20.292 1.00 34.38 195 PHE A CA 1
ATOM 1519 C C . PHE A 1 195 ? -14.998 -14.080 19.045 1.00 34.38 195 PHE A C 1
ATOM 1521 O O . PHE A 1 195 ? -15.026 -13.622 17.912 1.00 34.38 195 PHE A O 1
ATOM 1528 N N . TRP A 1 196 ? -15.094 -15.383 19.285 1.00 36.69 196 TRP A N 1
ATOM 1529 C CA . TRP A 1 196 ? -15.471 -16.458 18.393 1.00 36.69 196 TRP A CA 1
ATOM 1530 C C . TRP A 1 196 ? -16.824 -16.928 18.900 1.00 36.69 196 TRP A C 1
ATOM 1532 O O . TRP A 1 196 ? -16.941 -17.956 19.560 1.00 36.69 196 TRP A O 1
ATOM 1542 N N . VAL A 1 197 ? -17.861 -16.143 18.626 1.00 32.50 197 VAL A N 1
ATOM 1543 C CA . VAL A 1 197 ? -19.193 -16.725 18.481 1.00 32.50 197 VAL A CA 1
ATOM 1544 C C . VAL A 1 197 ? -19.310 -17.073 17.006 1.00 32.50 197 VAL A C 1
ATOM 1546 O O . VAL A 1 197 ? -19.801 -16.309 16.182 1.00 32.50 197 VAL A O 1
ATOM 1549 N N . GLN A 1 198 ? -18.730 -18.218 16.667 1.00 36.47 198 GLN A N 1
ATOM 1550 C CA . GLN A 1 198 ? -19.176 -18.996 15.530 1.00 36.47 198 GLN A CA 1
ATOM 1551 C C . GLN A 1 198 ? -20.474 -19.639 16.017 1.00 36.47 198 GLN A C 1
ATOM 1553 O O . GLN A 1 198 ? -20.447 -20.630 16.743 1.00 36.47 198 GLN A O 1
ATOM 1558 N N . ASP A 1 199 ? -21.603 -18.988 15.737 1.00 36.91 199 ASP A N 1
ATOM 1559 C CA . ASP A 1 199 ? -22.922 -19.582 15.929 1.00 36.91 199 ASP A CA 1
ATOM 1560 C C . ASP A 1 199 ? -23.110 -20.683 14.874 1.00 36.91 199 ASP A C 1
ATOM 1562 O O . ASP A 1 199 ? -23.761 -20.518 13.846 1.00 36.91 199 ASP A O 1
ATOM 1566 N N . GLU A 1 200 ? -22.434 -21.806 15.101 1.00 40.16 200 GLU A N 1
ATOM 1567 C CA . GLU A 1 200 ? -22.751 -23.098 14.506 1.00 40.16 200 GLU A CA 1
ATOM 1568 C C . GLU A 1 200 ? -23.725 -23.822 15.437 1.00 40.16 200 GLU A C 1
ATOM 1570 O O . GLU A 1 200 ? -23.411 -24.843 16.046 1.00 40.16 200 GLU A O 1
ATOM 1575 N N . ARG A 1 201 ? -24.941 -23.289 15.571 1.00 37.75 201 ARG A N 1
ATOM 1576 C CA . ARG A 1 201 ? -26.102 -24.094 15.963 1.00 37.75 201 ARG A CA 1
ATOM 1577 C C . ARG A 1 201 ? -27.285 -23.812 15.049 1.00 37.75 201 ARG A C 1
ATOM 1579 O O . ARG A 1 201 ? -28.325 -23.311 15.462 1.00 37.75 201 ARG A O 1
ATOM 1586 N N . ARG A 1 202 ? -27.164 -24.254 13.796 1.00 41.34 202 ARG A N 1
ATOM 1587 C CA . ARG A 1 202 ? -28.331 -24.750 13.059 1.00 41.34 202 ARG A CA 1
ATOM 1588 C C . ARG A 1 202 ? -28.395 -26.266 13.205 1.00 41.34 202 ARG A C 1
ATOM 1590 O O . ARG A 1 202 ? -27.564 -26.973 12.653 1.00 41.34 202 ARG A O 1
ATOM 1597 N N . GLY A 1 203 ? -29.428 -26.728 13.906 1.00 41.88 203 GLY A N 1
ATOM 1598 C CA . GLY A 1 203 ? -30.105 -27.976 13.560 1.00 41.88 203 GLY A CA 1
ATOM 1599 C C . GLY A 1 203 ? -29.667 -29.245 14.286 1.00 41.88 203 GLY A C 1
ATOM 1600 O O . GLY A 1 203 ? -29.269 -30.203 13.640 1.00 41.88 203 GLY A O 1
ATOM 1601 N N . ALA A 1 204 ? -29.868 -29.309 15.600 1.00 39.69 204 ALA A N 1
ATOM 1602 C CA . ALA A 1 204 ? -30.289 -30.561 16.221 1.00 39.69 204 ALA A CA 1
ATOM 1603 C C . ALA A 1 204 ? -31.444 -30.236 17.167 1.00 39.69 204 ALA A C 1
ATOM 1605 O O . ALA A 1 204 ? -31.277 -29.540 18.167 1.00 39.69 204 ALA A O 1
ATOM 1606 N N . ALA A 1 205 ? -32.635 -30.665 16.764 1.00 51.91 205 ALA A N 1
ATOM 1607 C CA . ALA A 1 205 ? -33.834 -30.614 17.569 1.00 51.91 205 ALA A CA 1
ATOM 1608 C C . ALA A 1 205 ? -33.623 -31.446 18.843 1.00 51.91 205 ALA A C 1
ATOM 1610 O O . ALA A 1 205 ? -33.513 -32.664 18.770 1.00 51.91 205 ALA A O 1
ATOM 1611 N N . ASP A 1 206 ? -33.594 -30.797 20.002 1.00 45.50 206 ASP A N 1
ATOM 1612 C CA . ASP A 1 206 ? -34.027 -31.428 21.245 1.00 45.50 206 ASP A CA 1
ATOM 1613 C C . ASP A 1 206 ? -34.959 -30.443 21.948 1.00 45.50 206 ASP A C 1
ATOM 1615 O O . ASP A 1 206 ? -34.566 -29.364 22.402 1.00 45.50 206 ASP A O 1
ATOM 1619 N N . GLY A 1 207 ? -36.242 -30.787 21.923 1.00 50.50 207 GLY A N 1
ATOM 1620 C CA . GLY A 1 207 ? -37.296 -30.035 22.568 1.00 50.50 207 GLY A CA 1
ATOM 1621 C C . GLY A 1 207 ? -37.183 -30.193 24.073 1.00 50.50 207 GLY A C 1
ATOM 1622 O O . GLY A 1 207 ? -37.731 -31.128 24.646 1.00 50.50 207 GLY A O 1
ATOM 1623 N N . ARG A 1 208 ? -36.554 -29.227 24.740 1.00 45.59 208 ARG A N 1
ATOM 1624 C CA . ARG A 1 208 ? -36.770 -29.010 26.170 1.00 45.59 208 ARG A CA 1
ATOM 1625 C C . ARG A 1 208 ? -37.171 -27.569 26.425 1.00 45.59 208 ARG A C 1
ATOM 1627 O O . ARG A 1 208 ? -36.397 -26.634 26.255 1.00 45.59 208 ARG A O 1
ATOM 1634 N N . LYS A 1 209 ? -38.437 -27.434 26.824 1.00 46.22 209 LYS A N 1
ATOM 1635 C CA . LYS A 1 209 ? -39.050 -26.227 27.371 1.00 46.22 209 LYS A CA 1
ATOM 1636 C C . LYS A 1 209 ? -38.151 -25.685 28.485 1.00 46.22 209 LYS A C 1
ATOM 1638 O O . LYS A 1 209 ? -38.060 -26.300 29.543 1.00 46.22 209 LYS A O 1
ATOM 1643 N N . GLN A 1 210 ? -37.518 -24.539 28.258 1.00 42.00 210 GLN A N 1
ATOM 1644 C CA . GLN A 1 210 ? -36.974 -23.721 29.334 1.00 42.00 210 GLN A CA 1
ATOM 1645 C C . GLN A 1 210 ? -37.886 -22.504 29.472 1.00 42.00 210 GLN A C 1
ATOM 1647 O O . GLN A 1 210 ? -37.887 -21.582 28.662 1.00 42.00 210 GLN A O 1
ATOM 1652 N N . SER A 1 211 ? -38.759 -22.599 30.466 1.00 41.19 211 SER A N 1
ATOM 1653 C CA . SER A 1 211 ? -39.649 -21.553 30.945 1.00 41.19 211 SER A CA 1
ATOM 1654 C C . SER A 1 211 ? -38.834 -20.344 31.402 1.00 41.19 211 SER A C 1
ATOM 1656 O O . SER A 1 211 ? -38.098 -20.425 32.384 1.00 41.19 211 SER A O 1
ATOM 1658 N N . TYR A 1 212 ? -38.991 -19.218 30.709 1.00 36.97 212 TYR A N 1
ATOM 1659 C CA . TYR A 1 212 ? -38.578 -17.914 31.214 1.00 36.97 212 TYR A CA 1
ATOM 1660 C C . TYR A 1 212 ? -39.563 -17.497 32.310 1.00 36.97 212 TYR A C 1
ATOM 1662 O O . TYR A 1 212 ? -40.668 -17.033 32.032 1.00 36.97 212 TYR A O 1
ATOM 1670 N N . GLY A 1 213 ? -39.168 -17.729 33.561 1.00 36.75 213 GLY A N 1
ATOM 1671 C CA . GLY A 1 213 ? -39.840 -17.195 34.738 1.00 36.75 213 GLY A CA 1
ATOM 1672 C C . GLY A 1 213 ? -39.590 -15.695 34.849 1.00 36.75 213 GLY A C 1
ATOM 1673 O O . GLY A 1 213 ? -38.482 -15.258 35.151 1.00 36.75 213 GLY A O 1
ATOM 1674 N N . LEU A 1 214 ? -40.643 -14.931 34.577 1.00 43.75 214 LEU A N 1
ATOM 1675 C CA . LEU A 1 214 ? -40.830 -13.551 34.998 1.00 43.75 214 LEU A CA 1
ATOM 1676 C C . LEU A 1 214 ? -40.743 -13.433 36.528 1.00 43.75 214 LEU A C 1
ATOM 1678 O O . LEU A 1 214 ? -41.414 -14.175 37.233 1.00 43.75 214 LEU A O 1
ATOM 1682 N N . GLY A 1 215 ? -39.979 -12.436 36.982 1.00 40.69 215 GLY A N 1
ATOM 1683 C CA . GLY A 1 215 ? -40.305 -11.559 38.110 1.00 40.69 215 GLY A CA 1
ATOM 1684 C C . GLY A 1 215 ? -40.366 -12.156 39.515 1.00 40.69 215 GLY A C 1
ATOM 1685 O O . GLY A 1 215 ? -41.325 -12.830 39.850 1.00 40.69 215 GLY A O 1
ATOM 1686 N N . LEU A 1 216 ? -39.455 -11.714 40.388 1.00 36.25 216 LEU A N 1
ATOM 1687 C CA . LEU A 1 216 ? -39.790 -11.407 41.784 1.00 36.25 216 LEU A CA 1
ATOM 1688 C C . LEU A 1 216 ? -38.987 -10.186 42.287 1.00 36.25 216 LEU A C 1
ATOM 1690 O O . LEU A 1 216 ? -37.955 -9.853 41.698 1.00 36.25 216 LEU A O 1
ATOM 1694 N N . PRO A 1 217 ? -39.503 -9.467 43.305 1.00 47.56 217 PRO A N 1
ATOM 1695 C CA . PRO A 1 217 ? -39.321 -8.032 43.465 1.00 47.56 217 PRO A CA 1
ATOM 1696 C C . PRO A 1 217 ? -38.437 -7.621 44.653 1.00 47.56 217 PRO A C 1
ATOM 1698 O O . PRO A 1 217 ? -38.184 -8.382 45.580 1.00 47.56 217 PRO A O 1
ATOM 1701 N N . ARG A 1 218 ? -38.014 -6.353 44.571 1.00 38.88 218 ARG A N 1
ATOM 1702 C CA . ARG A 1 218 ? -37.808 -5.349 45.632 1.00 38.88 218 ARG A CA 1
ATOM 1703 C C . ARG A 1 218 ? -37.935 -5.847 47.084 1.00 38.88 218 ARG A C 1
ATOM 1705 O O . ARG A 1 218 ? -39.034 -6.113 47.557 1.00 38.88 218 ARG A O 1
ATOM 1712 N N . ILE A 1 219 ? -36.817 -5.818 47.806 1.00 43.28 219 ILE A N 1
ATOM 1713 C CA . ILE A 1 219 ? -36.791 -5.799 49.271 1.00 43.28 219 ILE A CA 1
ATOM 1714 C C . ILE A 1 219 ? -36.937 -4.331 49.697 1.00 43.28 219 ILE A C 1
ATOM 1716 O O . ILE A 1 219 ? -36.072 -3.510 49.393 1.00 43.28 219 ILE A O 1
ATOM 1720 N N . GLN A 1 220 ? -38.062 -3.993 50.327 1.00 46.03 220 GLN A N 1
ATOM 1721 C CA . GLN A 1 220 ? -38.187 -2.828 51.202 1.00 46.03 220 GLN A CA 1
ATOM 1722 C C . GLN A 1 220 ? -37.915 -3.322 52.625 1.00 46.03 220 GLN A C 1
ATOM 1724 O O . GLN A 1 220 ? -38.653 -4.167 53.124 1.00 46.03 220 GLN A O 1
ATOM 1729 N N . GLU A 1 221 ? -36.855 -2.820 53.253 1.00 50.97 221 GLU A N 1
ATOM 1730 C CA . GLU A 1 221 ? -36.718 -2.864 54.708 1.00 50.97 221 GLU A CA 1
ATOM 1731 C C . GLU A 1 221 ? -37.600 -1.760 55.289 1.00 50.97 221 GLU A C 1
ATOM 1733 O O . GLU A 1 221 ? -37.374 -0.570 55.064 1.00 50.97 221 GLU A O 1
ATOM 1738 N N . GLU A 1 222 ? -38.646 -2.183 55.989 1.00 49.06 222 GLU A N 1
ATOM 1739 C CA . GLU A 1 222 ? -39.483 -1.335 56.821 1.00 49.06 222 GLU A CA 1
ATOM 1740 C C . GLU A 1 222 ? -38.879 -1.305 58.229 1.00 49.06 222 GLU A C 1
ATOM 1742 O O . GLU A 1 222 ? -38.714 -2.330 58.887 1.00 49.06 222 GLU A O 1
ATOM 1747 N N . SER A 1 223 ? -38.526 -0.104 58.675 1.00 54.84 223 SER A N 1
ATOM 1748 C CA . SER A 1 223 ? -38.199 0.224 60.056 1.00 54.84 223 SER A CA 1
ATOM 1749 C C . SER A 1 223 ? -39.457 0.180 60.922 1.00 54.84 223 SER A C 1
ATOM 1751 O O . SER A 1 223 ? -40.426 0.865 60.599 1.00 54.84 223 SER A O 1
ATOM 1753 N N . THR A 1 224 ? -39.425 -0.504 62.063 1.00 54.88 224 THR A N 1
ATOM 1754 C CA . THR A 1 224 ? -40.305 -0.181 63.196 1.00 54.88 224 THR A CA 1
ATOM 1755 C C . THR A 1 224 ? -39.617 -0.468 64.532 1.00 54.88 224 THR A C 1
ATOM 1757 O O . THR A 1 224 ? -39.188 -1.591 64.769 1.00 54.88 224 THR A O 1
ATOM 1760 N N . LEU A 1 225 ? -39.572 0.604 65.338 1.00 53.94 225 LEU A N 1
ATOM 1761 C CA . LEU A 1 225 ? -39.604 0.719 66.808 1.00 53.94 225 LEU A CA 1
ATOM 1762 C C . LEU A 1 225 ? -38.551 -0.017 67.651 1.00 53.94 225 LEU A C 1
ATOM 1764 O O . LEU A 1 225 ? -38.650 -1.248 67.826 1.00 53.94 225 LEU A O 1
#

Secondary structure (DSSP, 8-state):
-EEETTEEE-HHHHHHHHHHHHHHHHHHHHHHHHHHHHHHHHHHS-SBS----SHHHHHHHHHHHHHHHHHHHHHHHHHHHTTS---HHHHTTSHHHHS---HHHHHHHHHHHHHHHHHHHHHHHHHHHHHGGG--SSS-BTT-----SGGGGT-S-HHHHHHHHTT----SSSTHHHHTTS---S---S----S------------------------------

pLDDT: mean 78.91, std 23.09, range [30.7, 97.69]

Sequence (225 aa):
MTYLAGIHFSHAQSIEGLVTASTIATFVGIISTQRKWQAKANKEAGEISALPTSFWGRLVTPLHAIATVTVPVSYLTGVLSHGFRQPGWYTRTGLDKLVSVDTEAIGYARVVASLGLLGTLWWHEKILNVLGKQIHYIGPRERGQVVSTGNYAVIRHPIYWQAASHHGPRPTRYTLCRVLVLDAPRKFGGMHRCFWVQDERRGAADGRKQSYGLGLPRIQEESTL

Radius of gyration: 26.2 Å; chains: 1; bounding box: 61×51×95 Å

Organism: NCBI:txid2823264